Protein AF-Q00751-F1 (afdb_monomer)

InterPro domains:
  IPR000515 ABC transporter type 1, transmembrane domain MetI-like [PF00528] (92-271)
  IPR000515 ABC transporter type 1, transmembrane domain MetI-like [PS50928] (69-263)
  IPR000515 ABC transporter type 1, transmembrane domain MetI-like [cd06261] (69-240)
  IPR035906 MetI-like superfamily [G3DSA:1.10.3720.10] (1-265)
  IPR035906 MetI-like superfamily [SSF161098] (4-277)
  IPR050901 Binding-protein-dependent ABC transporter permease [PTHR32243] (2-277)

Nearest PDB structures (foldseek):
  7cad-assembly1_B  TM=8.114E-01  e=9.132E-09  Mycolicibacterium smegmatis MC2 155
  8hpr-assembly1_B  TM=7.744E-01  e=2.456E-07  Mycolicibacterium smegmatis MC2 155
  7cad-assembly1_A  TM=7.413E-01  e=7.581E-07  Mycolicibacterium smegmatis MC2 155
  8ja7-assembly1_A  TM=7.654E-01  e=3.357E-06  Mycobacterium tuberculosis H37Rv
  8hpl-assembly1_A  TM=7.306E-01  e=7.206E-05  Mycolicibacterium smegmatis MC2 155

Organism: Streptococcus mutans serotype c (strain ATCC 700610 / UA159) (NCBI:txid210007)

Solvent-accessible surface area (backbone atoms only — not comparable to full-atom values): 14727 Å² total; per-residue (Å²): 132,57,73,68,55,57,55,54,50,51,55,50,52,52,50,52,50,52,53,51,52,60,65,44,47,64,53,51,36,38,56,33,28,20,23,23,57,40,71,50,38,75,76,40,52,84,48,80,47,79,70,73,45,62,60,25,49,54,48,39,54,74,73,40,49,66,57,22,45,48,40,28,48,53,51,23,53,54,25,45,51,51,35,66,62,49,41,56,55,51,17,51,58,33,50,76,36,28,89,82,34,67,68,39,38,51,52,49,52,61,44,42,52,50,66,77,55,61,64,78,83,48,47,63,63,50,44,53,50,30,51,74,71,72,31,49,35,74,68,34,51,35,52,48,50,36,60,69,42,41,20,58,52,30,51,52,43,24,50,45,44,66,75,73,50,69,68,66,59,60,51,51,35,46,74,72,66,46,50,74,67,54,41,40,65,72,48,50,53,68,68,39,49,56,57,50,48,51,52,48,51,56,48,37,53,45,56,52,67,47,38,67,65,49,52,67,38,24,61,92,41,74,93,61,24,30,41,52,40,42,52,53,50,52,48,60,72,39,74,84,49,52,13,37,42,29,31,50,49,49,56,52,54,53,49,55,49,52,53,44,67,71,44,49,71,55,57,54,56,46,54,59,69,65,72,78,115

Foldseek 3Di:
DDPVVVVVVVVVVVVVVVVVVVVCQVVQLLVQLLQAFLVCCVVPSRDHHVVGHCVLVVVLVVVPLVLQQVLLVVLLVLLLVLLLVPQLVLLVVLLVCVVPDVVSVVVLVVQLVLVVDPCVVCLVVLLVVCVVVVNLASVVSSVVLSSSLRNVLSVLSSVCCNPPPDCVLVVVCVVVVHDPVRSCPPPVSVSCQLSSLVSSLVSSVCSSQDQRSCCSRVVVPPSNHHLNVCLVVVCVVPPSGVNSSSNSVVVSVVVVVVVCVVSVVSNVVSVVVVPPD

Mean predicted aligned error: 6.09 Å

Sequence (277 aa):
MKKEEKINYFWKYVLLTVGGILILIPLMVTVFSSFKKTKDIMNHFFAFPNPITLDNYKRLLADGVGGYFWNSTVITVLSVLVVMLFIPAAAYSIARNMSRRKAFNIMYSLLILGIFVPFQVIMIPITVMMSKLGLANMWGLIILYLTYAIPQTLFLYVGYIKLSVPDSLDEAAEIDGADKLTTYRKIIFPMLKPMHATTLIINALWFWNDFMLPLLILNKDSSMWTLPLFQYNYSGQYFNDYGPSFASYIVGIITITIVYLIFQKHIIAGMSNGAVK

pLDDT: mean 91.75, std 11.1, range [35.25, 98.75]

Radius of gyration: 23.82 Å; Cα contacts (8 Å, |Δi|>4): 249; chains: 1; bounding box: 66×59×56 Å

Struct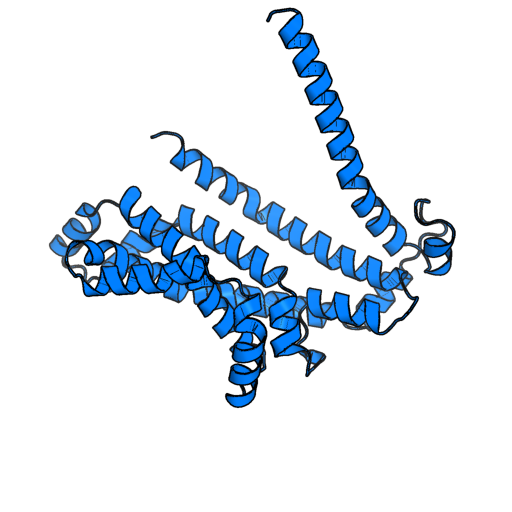ure (mmCIF, N/CA/C/O backbone):
data_AF-Q00751-F1
#
_entry.id   AF-Q00751-F1
#
loop_
_atom_site.group_PDB
_atom_site.id
_atom_site.type_symbol
_atom_site.label_atom_id
_atom_site.label_alt_id
_atom_site.label_comp_id
_atom_site.label_asym_id
_atom_site.label_entity_id
_atom_site.label_seq_id
_atom_site.pdbx_PDB_ins_code
_atom_site.Cartn_x
_atom_site.Cartn_y
_atom_site.Cartn_z
_atom_site.occupancy
_atom_site.B_iso_or_equiv
_atom_site.auth_seq_id
_atom_site.auth_comp_id
_atom_site.auth_asym_id
_atom_site.auth_atom_id
_atom_site.pdbx_PDB_model_num
ATOM 1 N N . MET A 1 1 ? 5.279 34.098 30.536 1.00 60.09 1 MET A N 1
ATOM 2 C CA . MET A 1 1 ? 6.339 33.177 30.072 1.00 60.09 1 MET A CA 1
ATOM 3 C C . MET A 1 1 ? 7.674 33.640 30.632 1.00 60.09 1 MET A C 1
ATOM 5 O O . MET A 1 1 ? 8.044 34.789 30.396 1.00 60.09 1 MET A O 1
ATOM 9 N N . LYS A 1 2 ? 8.353 32.797 31.417 1.00 72.25 2 LYS A N 1
ATOM 10 C CA . LYS A 1 2 ? 9.664 33.099 32.019 1.00 72.25 2 LYS A CA 1
ATOM 11 C C . LYS A 1 2 ? 10.726 33.238 30.914 1.00 72.25 2 LYS A C 1
ATOM 13 O O . LYS A 1 2 ? 10.608 32.624 29.856 1.00 72.25 2 LYS A O 1
ATOM 18 N N . LYS A 1 3 ? 11.764 34.058 31.126 1.00 72.94 3 LYS A N 1
ATOM 19 C CA . LYS A 1 3 ? 12.841 34.311 30.138 1.00 72.94 3 LYS A CA 1
ATOM 20 C C . LYS A 1 3 ? 13.506 33.012 29.649 1.00 72.94 3 LYS A C 1
ATOM 22 O O . LYS A 1 3 ? 13.786 32.883 28.461 1.00 72.94 3 LYS A O 1
ATOM 27 N N . GLU A 1 4 ? 13.664 32.041 30.546 1.00 71.88 4 GLU A N 1
ATOM 28 C CA . GLU A 1 4 ? 14.166 30.690 30.252 1.00 71.88 4 GLU A CA 1
ATOM 29 C C . GLU A 1 4 ? 13.266 29.925 29.268 1.00 71.88 4 GLU A C 1
ATOM 31 O O . GLU A 1 4 ? 13.763 29.280 28.348 1.00 71.88 4 GLU A O 1
ATOM 36 N N . GLU A 1 5 ? 11.938 30.065 29.374 1.00 76.00 5 GLU A N 1
ATOM 37 C CA . GLU A 1 5 ? 10.996 29.433 28.441 1.00 76.00 5 GLU A CA 1
ATOM 38 C C . GLU A 1 5 ? 11.172 29.994 27.023 1.00 76.00 5 GLU A C 1
ATOM 40 O O . GLU A 1 5 ? 11.226 29.223 26.068 1.00 76.00 5 GLU A O 1
ATOM 45 N N . LYS A 1 6 ? 11.339 31.319 26.867 1.00 76.19 6 LYS A N 1
ATOM 46 C CA . LYS A 1 6 ? 11.562 31.951 25.549 1.00 76.19 6 LYS A CA 1
ATOM 47 C C . LYS A 1 6 ? 12.845 31.458 24.869 1.00 76.19 6 LYS A C 1
ATOM 49 O O . LYS A 1 6 ? 12.812 31.178 23.672 1.00 76.19 6 LYS A O 1
ATOM 54 N N . ILE A 1 7 ? 13.946 31.328 25.616 1.00 81.31 7 ILE A N 1
ATOM 55 C CA . ILE A 1 7 ? 15.229 30.824 25.090 1.00 81.31 7 ILE A CA 1
ATOM 56 C C . ILE A 1 7 ? 15.088 29.362 24.643 1.00 81.31 7 ILE A C 1
ATOM 58 O O . ILE A 1 7 ? 15.546 29.002 23.559 1.00 81.31 7 ILE A O 1
ATOM 62 N N . ASN A 1 8 ? 14.380 28.539 25.422 1.00 85.69 8 ASN A N 1
ATOM 63 C CA . ASN A 1 8 ? 14.130 27.141 25.070 1.00 85.69 8 ASN A CA 1
ATOM 64 C C . ASN A 1 8 ? 13.279 26.998 23.799 1.00 85.69 8 ASN A C 1
ATOM 66 O O . ASN A 1 8 ? 13.558 26.130 22.974 1.00 85.69 8 ASN A O 1
ATOM 70 N N . TYR A 1 9 ? 12.262 27.845 23.603 1.00 89.12 9 TYR A N 1
ATOM 71 C CA . TYR A 1 9 ? 11.481 27.834 22.361 1.00 89.12 9 TYR A CA 1
ATOM 72 C C . TYR A 1 9 ? 12.301 28.285 21.150 1.00 89.12 9 TYR A C 1
ATOM 74 O O . TYR A 1 9 ? 12.187 27.664 20.097 1.00 89.12 9 TYR A O 1
ATOM 82 N N . PHE A 1 10 ? 13.157 29.303 21.290 1.00 92.38 10 PHE A N 1
ATOM 83 C CA . PHE A 1 10 ? 14.025 29.756 20.198 1.00 92.38 10 PHE A CA 1
ATOM 84 C C . PHE A 1 10 ? 14.904 28.617 19.661 1.00 92.38 10 PHE A C 1
ATOM 86 O O . PHE A 1 10 ? 14.857 28.319 18.468 1.00 92.38 10 PHE A O 1
ATOM 93 N N . TRP A 1 11 ? 15.627 27.913 20.539 1.00 92.69 11 TRP A N 1
ATOM 94 C CA . TRP A 1 11 ? 16.472 26.786 20.128 1.00 92.69 11 TRP A CA 1
ATOM 95 C C . TRP A 1 11 ? 15.673 25.619 19.538 1.00 92.69 11 TRP A C 1
ATOM 97 O O . TRP A 1 11 ? 16.125 25.007 18.571 1.00 9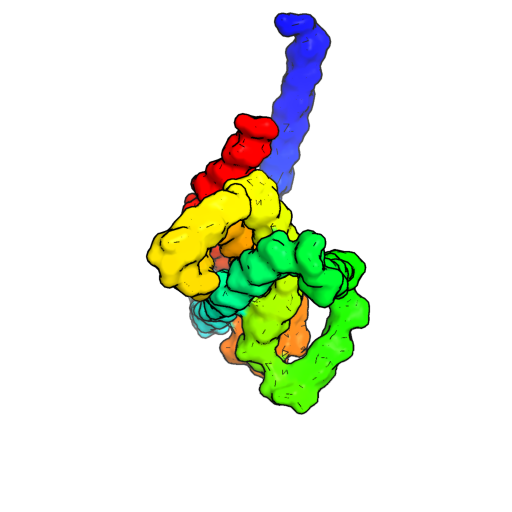2.69 11 TRP A O 1
ATOM 107 N N . LYS A 1 12 ? 14.462 25.346 20.049 1.00 92.88 12 LYS A N 1
ATOM 108 C CA . LYS A 1 12 ? 13.548 24.358 19.448 1.00 92.88 12 LYS A CA 1
ATOM 109 C C . LYS A 1 12 ? 13.165 24.735 18.015 1.00 92.88 12 LYS A C 1
ATOM 111 O O . LYS A 1 12 ? 13.232 23.880 17.139 1.00 92.88 12 LYS A O 1
ATOM 116 N N . TYR A 1 13 ? 12.803 25.993 17.754 1.00 93.75 13 TYR A N 1
ATOM 117 C CA . TYR A 1 13 ? 12.456 26.443 16.401 1.00 93.75 13 TYR A CA 1
ATOM 118 C C . TYR A 1 13 ? 13.652 26.417 15.449 1.00 93.75 13 TYR A C 1
ATOM 120 O O . TYR A 1 13 ? 13.496 26.003 14.301 1.00 93.75 13 TYR A O 1
ATOM 128 N N . VAL A 1 14 ? 14.845 26.797 15.920 1.00 95.38 14 VAL A N 1
ATOM 129 C CA . VAL A 1 14 ? 16.083 26.684 15.132 1.00 95.38 14 VAL A CA 1
ATOM 130 C C . VAL A 1 14 ? 16.341 25.223 14.759 1.00 95.38 14 VAL A C 1
ATOM 132 O O . VAL A 1 14 ? 16.519 24.925 13.581 1.00 95.38 14 VAL A O 1
ATOM 135 N N . LEU A 1 15 ? 16.277 24.302 15.727 1.00 95.25 15 LEU A N 1
ATOM 136 C CA . LEU A 1 15 ? 16.480 22.871 15.487 1.00 95.25 15 LEU A CA 1
ATOM 137 C C . LEU A 1 15 ? 15.448 22.295 14.503 1.00 95.25 15 LEU A C 1
ATOM 139 O O . LEU A 1 15 ? 15.826 21.582 13.577 1.00 95.25 15 LEU A O 1
ATOM 143 N N . LEU A 1 16 ? 14.162 22.630 14.668 1.00 95.00 16 LEU A N 1
ATOM 144 C CA . LEU A 1 16 ? 13.090 22.196 13.764 1.00 95.00 16 LEU A CA 1
ATOM 145 C C . LEU A 1 16 ? 13.276 22.745 12.344 1.00 95.00 16 LEU A C 1
ATOM 147 O O . LEU A 1 16 ? 13.076 22.014 11.378 1.00 95.00 16 LEU A O 1
ATOM 151 N N . THR A 1 17 ? 13.692 24.007 12.209 1.00 95.25 17 THR A N 1
ATOM 152 C CA . THR A 1 17 ? 13.928 24.641 10.902 1.00 95.25 17 THR A CA 1
ATOM 153 C C . THR A 1 17 ? 15.124 24.007 10.196 1.00 95.25 17 THR A C 1
ATOM 155 O O . THR A 1 17 ? 15.019 23.631 9.031 1.00 95.25 17 THR A O 1
ATOM 158 N N . VAL A 1 18 ? 16.245 23.827 10.904 1.00 95.69 18 VAL A N 1
ATOM 159 C CA . VAL A 1 18 ? 17.444 23.168 10.362 1.00 95.69 18 VAL A CA 1
ATOM 160 C C . VAL A 1 18 ? 17.136 21.721 9.981 1.00 95.69 18 VAL A C 1
ATOM 162 O O . VAL A 1 18 ? 17.451 21.309 8.868 1.00 95.69 18 VAL A O 1
ATOM 165 N N . GLY A 1 19 ? 16.463 20.965 10.855 1.00 94.81 19 GLY A N 1
ATOM 166 C CA . GLY A 1 19 ? 16.036 19.595 10.567 1.00 94.81 19 GLY A CA 1
ATOM 167 C C . GLY A 1 19 ? 15.120 19.511 9.344 1.00 94.81 19 GLY A C 1
ATOM 168 O O . GLY A 1 19 ? 15.324 18.657 8.483 1.00 94.81 19 GLY A O 1
ATOM 169 N N . GLY A 1 20 ? 14.169 20.442 9.216 1.00 93.81 20 GLY A N 1
ATOM 170 C CA . GLY A 1 20 ? 13.304 20.556 8.042 1.00 93.81 20 GLY A CA 1
ATOM 171 C C . GLY A 1 20 ? 14.088 20.804 6.751 1.00 93.81 20 GLY A C 1
ATOM 172 O O . GLY A 1 20 ? 13.872 20.104 5.766 1.00 93.81 20 GLY A O 1
ATOM 173 N N . ILE A 1 21 ? 15.046 21.737 6.762 1.00 93.75 21 ILE A N 1
ATOM 174 C CA . ILE A 1 21 ? 15.912 22.013 5.604 1.00 93.75 21 ILE A CA 1
ATOM 175 C C . ILE A 1 21 ? 16.738 20.775 5.233 1.00 93.75 21 ILE A C 1
ATOM 177 O O . ILE A 1 21 ? 16.809 20.425 4.057 1.00 93.75 21 ILE A O 1
ATOM 181 N N . LEU A 1 22 ? 17.320 20.079 6.214 1.00 93.88 22 LEU A N 1
ATOM 182 C CA . LEU A 1 22 ? 18.133 18.883 5.970 1.00 93.88 22 LEU A CA 1
ATOM 183 C C . LEU A 1 22 ? 17.335 17.758 5.292 1.00 93.88 22 LEU A C 1
ATOM 185 O O . LEU A 1 22 ? 17.855 17.112 4.385 1.00 93.88 22 LEU A O 1
ATOM 189 N N . ILE A 1 23 ? 16.068 17.561 5.671 1.00 92.12 23 ILE A N 1
ATOM 190 C CA . ILE A 1 23 ? 15.174 16.571 5.041 1.00 92.12 23 ILE A CA 1
ATOM 191 C C . ILE A 1 23 ? 14.865 16.936 3.579 1.00 92.12 23 ILE A C 1
ATOM 193 O O . ILE A 1 23 ? 14.676 16.050 2.745 1.00 92.12 23 ILE A O 1
ATOM 197 N N . LEU A 1 24 ? 14.844 18.229 3.239 1.00 92.06 24 LEU A N 1
ATOM 198 C CA . LEU A 1 24 ? 14.571 18.695 1.877 1.00 92.06 24 LEU A CA 1
ATOM 199 C C . LEU A 1 24 ? 15.774 18.569 0.934 1.00 92.06 24 LEU A C 1
ATOM 201 O O . LEU A 1 24 ? 15.573 18.550 -0.279 1.00 92.06 24 LEU A O 1
ATOM 205 N N . ILE A 1 25 ? 17.007 18.450 1.441 1.00 93.25 25 ILE A N 1
ATOM 206 C CA . ILE A 1 25 ? 18.211 18.374 0.594 1.00 93.25 25 ILE A CA 1
ATOM 207 C C . ILE A 1 25 ? 18.187 17.146 -0.339 1.00 93.25 25 ILE A C 1
ATOM 209 O O . ILE A 1 25 ? 18.340 17.342 -1.547 1.00 93.25 25 ILE A O 1
ATOM 213 N N . PRO A 1 26 ? 17.957 15.899 0.127 1.00 92.88 26 PRO A N 1
ATOM 214 C CA . PRO A 1 26 ? 17.873 14.743 -0.769 1.00 92.88 26 PRO A CA 1
ATOM 215 C C . PRO A 1 26 ? 16.740 14.859 -1.791 1.00 92.88 26 PRO A C 1
ATOM 217 O O . PRO A 1 26 ? 16.907 14.459 -2.944 1.00 92.88 26 PRO A O 1
ATOM 220 N N . LEU A 1 27 ? 15.604 15.448 -1.399 1.00 92.44 27 LEU A N 1
ATOM 221 C CA . LEU A 1 27 ? 14.485 15.698 -2.307 1.00 92.44 27 LEU A CA 1
ATOM 222 C C . LEU A 1 27 ? 14.882 16.697 -3.399 1.00 92.44 27 LEU A C 1
ATOM 224 O O . LEU A 1 27 ? 14.682 16.424 -4.579 1.00 92.44 27 LEU A O 1
ATOM 228 N N . MET A 1 28 ? 15.503 17.814 -3.019 1.00 95.06 28 MET A N 1
ATOM 229 C CA . MET A 1 28 ? 16.021 18.819 -3.947 1.00 95.06 28 MET A CA 1
ATOM 230 C C . MET A 1 28 ? 17.013 18.200 -4.934 1.00 95.06 28 MET A C 1
ATOM 232 O O . MET A 1 28 ? 16.886 18.397 -6.139 1.00 95.06 28 MET A O 1
ATOM 236 N N . VAL A 1 29 ? 17.967 17.409 -4.443 1.00 94.69 29 VAL A N 1
ATOM 237 C CA . VAL A 1 29 ? 18.951 16.714 -5.282 1.00 94.69 29 VAL A CA 1
ATOM 238 C C . VAL A 1 29 ? 18.284 15.717 -6.224 1.00 94.69 29 VAL A C 1
ATOM 240 O O . VAL A 1 29 ? 18.664 15.651 -7.390 1.00 94.69 29 VAL A O 1
ATOM 243 N N . THR A 1 30 ? 17.283 14.970 -5.754 1.00 94.94 30 THR A N 1
ATOM 244 C CA . THR A 1 30 ? 16.518 14.022 -6.580 1.00 94.94 30 THR A CA 1
ATOM 245 C C . THR A 1 30 ? 15.801 14.758 -7.709 1.00 94.94 30 THR A C 1
ATOM 247 O O . THR A 1 30 ? 15.910 14.369 -8.872 1.00 94.94 30 THR A O 1
ATOM 250 N N . VAL A 1 31 ? 15.138 15.874 -7.384 1.00 96.38 31 VAL A N 1
ATOM 251 C CA . VAL A 1 31 ? 14.469 16.739 -8.363 1.00 96.38 31 VAL A CA 1
ATOM 252 C C . VAL A 1 31 ? 15.488 17.283 -9.358 1.00 96.38 31 VAL A C 1
ATOM 254 O O . VAL A 1 31 ? 15.343 17.045 -10.551 1.00 96.38 31 VAL A O 1
ATOM 257 N N . PHE A 1 32 ? 16.558 17.936 -8.909 1.00 97.19 32 PHE A N 1
ATOM 258 C CA . PHE A 1 32 ? 17.564 18.519 -9.802 1.00 97.19 32 PHE A CA 1
ATOM 259 C C . PHE A 1 32 ? 18.228 17.471 -10.692 1.00 97.19 32 PHE A C 1
ATOM 261 O O . PHE A 1 32 ? 18.368 17.692 -11.892 1.00 97.19 32 PHE A O 1
ATOM 268 N N . SER A 1 33 ? 18.594 16.321 -10.132 1.00 95.81 33 SER A N 1
ATOM 269 C CA . SER A 1 33 ? 19.248 15.237 -10.868 1.00 95.81 33 SER A CA 1
ATOM 270 C C . SER A 1 33 ? 18.329 14.613 -11.916 1.00 95.81 33 SER A C 1
ATOM 272 O O . SER A 1 33 ? 18.801 14.259 -12.992 1.00 95.81 33 SER A O 1
ATOM 274 N N . SER A 1 34 ? 17.012 14.572 -11.678 1.00 96.00 34 SER A N 1
ATOM 275 C CA . SER A 1 34 ? 16.047 14.106 -12.684 1.00 96.00 34 SER A CA 1
ATOM 276 C C . SER A 1 34 ? 16.022 14.964 -13.960 1.00 96.00 34 SER A C 1
ATOM 278 O O . SER A 1 34 ? 15.651 14.465 -15.020 1.00 96.00 34 SER A O 1
ATOM 280 N N . PHE A 1 35 ? 16.482 16.221 -13.888 1.00 97.50 35 PHE A N 1
ATOM 281 C CA . PHE A 1 35 ? 16.567 17.158 -15.017 1.00 97.50 35 PHE A CA 1
ATOM 282 C C . PHE A 1 35 ? 17.998 17.378 -15.538 1.00 97.50 35 PHE A C 1
ATOM 284 O O . PHE A 1 35 ? 18.226 18.294 -16.332 1.00 97.50 35 PHE A O 1
ATOM 291 N N . LYS A 1 36 ? 18.975 16.575 -15.098 1.00 95.88 36 LYS A N 1
ATOM 292 C CA . LYS A 1 36 ? 20.382 16.649 -15.528 1.00 95.88 36 LYS A CA 1
ATOM 293 C C . LYS A 1 36 ? 20.780 15.440 -16.356 1.00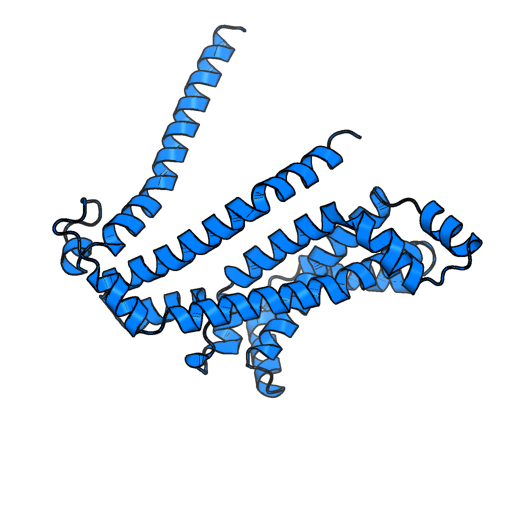 95.88 36 LYS A C 1
ATOM 295 O O . LYS A 1 36 ? 20.279 14.338 -16.146 1.00 95.88 36 LYS A O 1
ATOM 300 N N . LYS A 1 37 ? 21.776 15.607 -17.225 1.00 93.31 37 LYS A N 1
ATOM 301 C CA . LYS A 1 37 ? 22.477 14.454 -17.798 1.00 93.31 37 LYS A CA 1
ATOM 302 C C . LYS A 1 37 ? 23.326 13.790 -16.718 1.00 93.31 37 LYS A C 1
ATOM 304 O O . LYS A 1 37 ? 23.884 14.461 -15.853 1.00 93.31 37 LYS A O 1
ATOM 309 N N . THR A 1 38 ? 23.497 12.479 -16.818 1.00 91.31 38 THR A N 1
ATOM 310 C CA . THR A 1 38 ? 24.299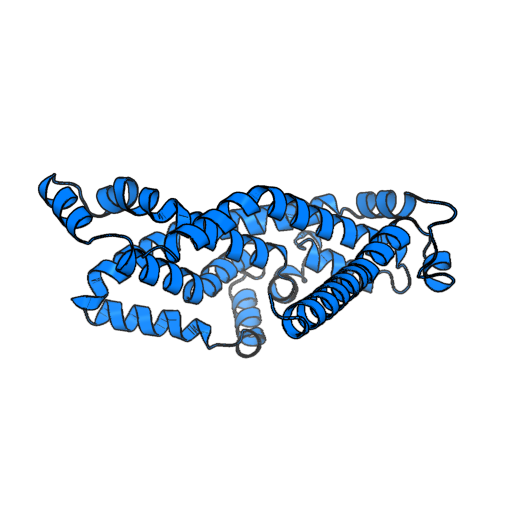 11.670 -15.888 1.00 91.31 38 THR A CA 1
ATOM 311 C C . THR A 1 38 ? 25.698 12.242 -15.627 1.00 91.31 38 THR A C 1
ATOM 313 O O . THR A 1 38 ? 26.125 12.320 -14.477 1.00 91.31 38 THR A O 1
ATOM 316 N N . LYS A 1 39 ? 26.381 12.751 -16.661 1.00 91.38 39 LYS A N 1
ATOM 317 C CA . LYS A 1 39 ? 27.687 13.416 -16.516 1.00 91.38 39 LYS A CA 1
ATOM 318 C C . LYS A 1 39 ? 27.639 14.628 -15.570 1.00 91.38 39 LYS A C 1
ATOM 320 O O . LYS A 1 39 ? 28.562 14.829 -14.785 1.00 91.38 39 LYS A O 1
ATOM 325 N N . ASP A 1 40 ? 26.573 15.421 -15.618 1.00 92.44 40 ASP A N 1
ATOM 326 C CA . ASP A 1 40 ? 26.422 16.617 -14.781 1.00 92.44 40 ASP A CA 1
ATOM 327 C C . ASP A 1 40 ? 26.040 16.259 -13.342 1.00 92.44 40 ASP A C 1
ATOM 329 O O . ASP A 1 40 ? 26.434 16.957 -12.411 1.00 92.44 40 ASP A O 1
ATOM 333 N N . ILE A 1 41 ? 25.327 15.145 -13.143 1.00 92.69 41 ILE A N 1
ATOM 334 C CA . ILE A 1 41 ? 25.049 14.584 -11.812 1.00 92.69 41 ILE A CA 1
ATOM 335 C C . ILE A 1 41 ? 26.361 14.167 -11.137 1.00 92.69 41 ILE A C 1
ATOM 337 O O . ILE A 1 41 ? 26.578 14.505 -9.977 1.00 92.69 41 ILE A O 1
ATOM 341 N N . MET A 1 42 ? 27.249 13.482 -11.867 1.00 90.88 42 MET A N 1
ATOM 342 C CA . MET A 1 42 ? 28.535 13.016 -11.332 1.00 90.88 42 MET A CA 1
ATOM 343 C C . MET A 1 42 ? 29.496 14.164 -11.004 1.00 90.88 42 MET A C 1
ATOM 345 O O . MET A 1 42 ? 30.173 14.118 -9.982 1.00 90.88 42 MET A O 1
ATOM 349 N N . ASN A 1 43 ? 29.550 15.196 -11.851 1.00 91.94 43 ASN A N 1
ATOM 350 C CA . ASN A 1 43 ? 30.478 16.316 -11.663 1.00 91.94 43 ASN A CA 1
ATOM 351 C C . ASN A 1 43 ? 29.943 17.383 -10.697 1.00 91.94 43 ASN A C 1
ATOM 353 O O . ASN A 1 43 ? 30.707 17.992 -9.956 1.00 91.94 43 ASN A O 1
ATOM 357 N N . HIS A 1 44 ? 28.631 17.627 -10.707 1.00 92.75 44 HIS A N 1
ATOM 358 C CA . HIS A 1 44 ? 27.996 18.726 -9.983 1.00 92.75 44 HIS A CA 1
ATOM 359 C C . HIS A 1 44 ? 26.675 18.274 -9.350 1.00 92.75 44 HIS A C 1
ATOM 361 O O . HIS A 1 44 ? 25.593 18.775 -9.677 1.00 92.75 44 HIS A O 1
ATOM 367 N N . PHE A 1 45 ? 26.762 17.329 -8.414 1.00 90.88 45 PHE A N 1
ATOM 368 C CA . PHE A 1 45 ? 25.608 16.663 -7.803 1.00 90.88 45 PHE A CA 1
ATOM 369 C C . PHE A 1 45 ? 24.558 17.641 -7.248 1.00 90.88 45 PHE A C 1
ATOM 371 O O . PHE A 1 45 ? 23.391 17.595 -7.642 1.00 90.88 45 PHE A O 1
ATOM 378 N N . PHE A 1 46 ? 24.988 18.612 -6.435 1.00 93.50 46 PHE A N 1
ATOM 379 C CA . PHE A 1 46 ? 24.108 19.600 -5.796 1.00 93.50 46 PHE A CA 1
ATOM 380 C C . PHE A 1 46 ? 23.751 20.811 -6.670 1.00 93.50 46 PHE A C 1
ATOM 382 O O . PHE A 1 46 ? 22.900 21.605 -6.277 1.00 93.50 46 PHE A O 1
ATOM 389 N N . ALA A 1 47 ? 24.386 20.988 -7.834 1.00 93.75 47 ALA A N 1
ATOM 390 C CA . ALA A 1 47 ? 24.156 22.175 -8.657 1.00 93.75 47 ALA A CA 1
ATOM 391 C C . ALA A 1 47 ? 22.727 22.221 -9.216 1.00 93.75 47 ALA A C 1
ATOM 393 O O . ALA A 1 47 ? 22.046 21.202 -9.323 1.00 93.75 47 ALA A O 1
ATOM 394 N N . PHE A 1 48 ? 22.272 23.393 -9.632 1.00 94.62 48 PHE A N 1
ATOM 395 C CA . PHE A 1 48 ? 21.050 23.488 -10.423 1.00 94.62 48 PHE A CA 1
ATOM 396 C C . PHE A 1 48 ? 21.257 22.830 -11.811 1.00 94.62 48 PHE A C 1
ATOM 398 O O . PHE A 1 48 ? 22.372 22.887 -12.337 1.00 94.62 48 PHE A O 1
ATOM 405 N N . PRO A 1 49 ? 20.244 22.176 -12.414 1.00 93.12 49 PRO A N 1
ATOM 406 C CA . PRO A 1 49 ? 20.340 21.640 -13.774 1.00 93.12 49 PRO A CA 1
ATOM 407 C C . PRO A 1 49 ? 20.661 22.729 -14.809 1.00 93.12 49 PRO A C 1
ATOM 409 O O . PRO A 1 49 ? 19.861 23.633 -15.041 1.00 93.12 49 PRO A O 1
ATOM 412 N N . ASN A 1 50 ? 21.823 22.629 -15.460 1.00 92.12 50 ASN A N 1
ATOM 413 C CA . ASN A 1 50 ? 22.228 23.530 -16.536 1.00 92.12 50 ASN A CA 1
ATOM 414 C C . ASN A 1 50 ? 23.036 22.774 -17.616 1.00 92.12 50 ASN A C 1
ATOM 416 O O . ASN A 1 50 ? 24.193 22.441 -17.359 1.00 92.12 50 ASN A O 1
ATOM 420 N N . PRO A 1 51 ? 22.467 22.510 -18.809 1.00 92.38 51 PRO A N 1
ATOM 421 C CA . PRO A 1 51 ? 21.094 22.822 -19.212 1.00 92.38 51 PRO A CA 1
ATOM 422 C C . PRO A 1 51 ? 20.062 21.902 -18.537 1.00 92.38 51 PRO A C 1
ATOM 424 O O . PRO A 1 51 ? 20.361 20.762 -18.183 1.00 92.38 51 PRO A O 1
ATOM 427 N N . ILE A 1 52 ? 18.824 22.385 -18.402 1.00 96.31 52 ILE A N 1
ATOM 428 C CA . ILE A 1 52 ? 17.675 21.555 -18.008 1.00 96.31 52 ILE A CA 1
ATOM 429 C C . ILE A 1 52 ? 17.339 20.608 -19.164 1.00 96.31 52 ILE A C 1
ATOM 431 O O . ILE A 1 52 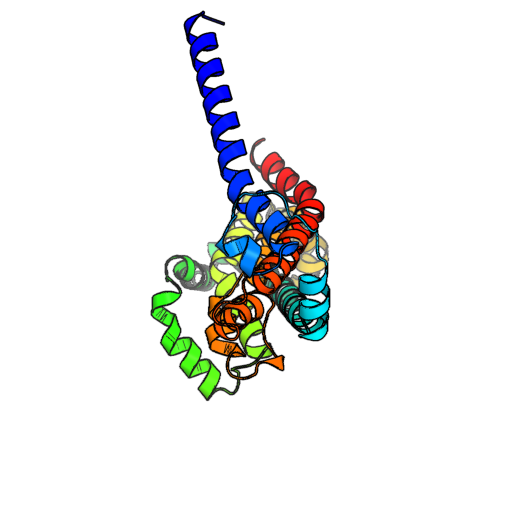? 17.147 21.058 -20.294 1.00 96.31 52 ILE A O 1
ATOM 435 N N . THR A 1 53 ? 17.229 19.307 -18.890 1.00 95.62 53 THR A N 1
ATOM 436 C CA . THR A 1 53 ? 16.781 18.306 -19.868 1.00 95.62 53 THR A CA 1
ATOM 437 C C . THR A 1 53 ? 15.546 17.539 -19.388 1.00 95.62 53 THR A C 1
ATOM 439 O O . THR A 1 53 ? 15.392 17.248 -18.205 1.00 95.62 53 THR A O 1
ATOM 442 N N . LEU A 1 54 ? 14.668 17.185 -20.332 1.00 96.38 54 LEU A N 1
ATOM 443 C CA . LEU A 1 54 ? 13.547 16.257 -20.135 1.00 96.38 54 LEU A CA 1
ATOM 444 C C . LEU A 1 54 ? 13.839 14.861 -20.712 1.00 96.38 54 LEU A C 1
ATOM 446 O O . LEU A 1 54 ? 12.961 13.999 -20.709 1.00 96.38 54 LEU A O 1
ATOM 450 N N . ASP A 1 55 ? 15.053 14.626 -21.214 1.00 95.62 55 ASP A N 1
ATOM 451 C CA . ASP A 1 55 ? 15.421 13.378 -21.892 1.00 95.62 55 ASP A CA 1
ATOM 452 C C . ASP A 1 55 ? 15.329 12.173 -20.952 1.00 95.62 55 ASP A C 1
ATOM 454 O O . ASP A 1 55 ? 14.880 11.109 -21.370 1.00 95.62 55 ASP A O 1
ATOM 458 N N . ASN A 1 56 ? 15.647 12.360 -19.667 1.00 95.38 56 ASN A N 1
ATOM 459 C CA . ASN A 1 56 ? 15.493 11.326 -18.643 1.00 95.38 56 ASN A CA 1
ATOM 460 C C . ASN A 1 56 ? 14.039 10.853 -18.523 1.00 95.38 56 ASN A C 1
ATOM 462 O O . ASN A 1 56 ? 13.788 9.655 -18.463 1.00 95.38 56 ASN A O 1
ATOM 466 N N . TYR A 1 57 ? 13.077 11.781 -18.539 1.00 96.31 57 TYR A N 1
ATOM 467 C CA . TYR A 1 57 ? 11.650 11.458 -18.474 1.00 96.31 57 TYR A CA 1
ATOM 468 C C . TYR A 1 57 ? 11.144 10.833 -19.773 1.00 96.31 57 TYR A C 1
ATOM 470 O O . TYR A 1 57 ? 10.385 9.870 -19.729 1.00 96.31 57 TYR A O 1
ATOM 478 N N . LYS A 1 58 ? 11.580 11.338 -20.935 1.00 96.50 58 LYS A N 1
ATOM 479 C CA . LYS A 1 58 ? 11.231 10.744 -22.238 1.00 96.50 58 LYS A CA 1
ATOM 480 C C . LYS A 1 58 ? 11.709 9.299 -22.330 1.00 96.50 58 LYS A C 1
ATOM 482 O O . LYS A 1 58 ? 10.944 8.433 -22.741 1.00 96.50 58 LYS A O 1
ATOM 487 N N . ARG A 1 59 ? 12.951 9.043 -21.914 1.00 94.25 59 ARG A N 1
ATOM 488 C CA . ARG A 1 59 ? 13.515 7.697 -21.861 1.00 94.25 59 ARG A CA 1
ATOM 489 C C . ARG A 1 59 ? 12.778 6.816 -20.863 1.00 94.25 59 ARG A C 1
ATOM 491 O O . ARG A 1 59 ? 12.358 5.736 -21.234 1.00 94.25 59 ARG A O 1
ATOM 498 N N . LEU A 1 60 ? 12.532 7.301 -19.649 1.00 95.31 60 LEU A N 1
ATOM 499 C CA . LEU A 1 60 ? 11.769 6.569 -18.638 1.00 95.31 60 LEU A CA 1
ATOM 500 C C . LEU A 1 60 ? 10.370 6.153 -19.140 1.00 95.31 60 LEU A C 1
ATOM 502 O O . LEU A 1 60 ? 9.912 5.043 -18.870 1.00 95.31 60 LEU A O 1
ATOM 506 N N . LEU A 1 61 ? 9.689 7.040 -19.874 1.00 96.31 61 LEU A N 1
ATOM 507 C CA . LEU A 1 61 ? 8.406 6.739 -20.511 1.00 96.31 61 LEU A CA 1
ATOM 508 C C . LEU A 1 61 ? 8.551 5.685 -21.616 1.00 96.31 61 LEU A C 1
ATOM 510 O O . LEU A 1 61 ? 7.734 4.769 -21.674 1.00 96.31 61 LEU A O 1
ATOM 514 N N . ALA A 1 62 ? 9.588 5.790 -22.452 1.00 95.75 62 ALA A N 1
ATOM 515 C CA . ALA A 1 62 ? 9.894 4.802 -23.488 1.00 95.75 62 ALA A CA 1
ATOM 516 C C . ALA A 1 62 ? 10.260 3.424 -22.903 1.00 95.75 62 ALA A C 1
ATOM 518 O O . ALA A 1 62 ? 9.877 2.404 -23.468 1.00 95.75 62 ALA A O 1
ATOM 519 N N . ASP A 1 63 ? 10.908 3.397 -21.736 1.00 93.31 63 ASP A N 1
ATOM 520 C CA . ASP A 1 63 ? 11.282 2.183 -20.999 1.00 93.31 63 ASP A CA 1
ATOM 521 C C . ASP A 1 63 ? 10.091 1.556 -20.238 1.00 93.31 63 ASP A C 1
ATOM 523 O O . ASP A 1 63 ? 10.240 0.557 -19.533 1.00 93.31 63 ASP A O 1
ATOM 527 N N . GLY A 1 64 ? 8.886 2.122 -20.382 1.00 94.12 64 GLY A N 1
ATOM 528 C CA . GLY A 1 64 ? 7.645 1.484 -19.953 1.00 94.12 64 GLY A CA 1
ATOM 529 C C . GLY A 1 64 ? 7.235 1.744 -18.504 1.00 94.12 64 GLY A C 1
ATOM 530 O O . GLY A 1 64 ? 6.406 0.997 -17.984 1.00 94.12 64 GLY A O 1
ATOM 531 N N . VAL A 1 65 ? 7.727 2.813 -17.853 1.00 95.25 65 VAL A N 1
ATOM 532 C CA . VAL A 1 65 ? 7.364 3.151 -16.454 1.00 95.25 65 VAL A CA 1
ATOM 533 C C . VAL A 1 65 ? 5.854 3.144 -16.188 1.00 95.25 65 VAL A C 1
ATOM 535 O O . VAL A 1 65 ? 5.419 2.780 -15.096 1.00 95.25 65 VAL A O 1
ATOM 538 N N . GLY A 1 66 ? 5.045 3.502 -17.192 1.00 95.94 66 GLY A N 1
ATOM 539 C CA . GLY A 1 66 ? 3.586 3.490 -17.096 1.00 95.94 66 GLY A CA 1
ATOM 540 C C . GLY A 1 66 ? 3.012 2.102 -16.793 1.00 95.94 66 GLY A C 1
ATOM 541 O O . GLY A 1 66 ? 2.087 1.993 -15.992 1.00 95.94 66 GLY A O 1
ATOM 542 N N . GLY A 1 67 ? 3.594 1.041 -17.362 1.00 97.00 67 GLY A N 1
ATOM 543 C CA . GLY A 1 67 ? 3.196 -0.342 -17.086 1.00 97.00 67 GLY A CA 1
ATOM 544 C C . GLY A 1 67 ? 3.496 -0.749 -15.644 1.00 97.00 67 GLY A C 1
ATOM 545 O O . GLY A 1 67 ? 2.622 -1.258 -14.949 1.00 97.00 67 GLY A O 1
ATOM 546 N N . TYR A 1 68 ? 4.691 -0.434 -15.139 1.00 96.62 68 TYR A N 1
ATOM 547 C CA . TYR A 1 68 ? 5.078 -0.760 -13.759 1.00 96.62 68 TYR A CA 1
ATOM 548 C C . TYR A 1 68 ? 4.296 0.054 -12.719 1.00 96.62 68 TYR A C 1
ATOM 550 O O . TYR A 1 68 ? 3.925 -0.461 -11.661 1.00 96.62 68 TYR A O 1
ATOM 558 N N . PHE A 1 69 ? 3.980 1.314 -13.035 1.00 96.81 69 PHE A N 1
ATOM 559 C CA . PHE A 1 69 ? 3.055 2.130 -12.248 1.00 96.81 69 PHE A CA 1
ATOM 560 C C . PHE A 1 69 ? 1.658 1.495 -12.192 1.00 96.81 69 PHE A C 1
ATOM 562 O O . PHE A 1 69 ? 1.045 1.424 -11.121 1.00 96.81 69 PHE A O 1
ATOM 569 N N . TRP A 1 70 ? 1.159 0.999 -13.328 1.00 97.31 70 TRP A N 1
ATOM 570 C CA . TRP A 1 70 ? -0.129 0.315 -13.399 1.00 97.31 70 TRP A CA 1
ATOM 571 C C . TRP A 1 70 ? -0.131 -0.985 -12.588 1.00 97.31 70 TRP A C 1
ATOM 573 O O . TRP A 1 70 ? -1.040 -1.188 -11.785 1.00 97.31 70 TRP A O 1
ATOM 583 N N . ASN A 1 71 ? 0.918 -1.805 -12.697 1.00 98.00 71 ASN A N 1
ATOM 584 C CA . ASN A 1 71 ? 1.085 -3.016 -11.890 1.00 98.00 71 ASN A CA 1
ATOM 585 C C . ASN A 1 71 ? 1.032 -2.702 -10.389 1.00 98.00 71 ASN A C 1
ATOM 587 O O . ASN A 1 71 ? 0.234 -3.298 -9.665 1.00 98.00 71 ASN A O 1
ATOM 591 N N . SER A 1 72 ? 1.812 -1.716 -9.926 1.00 97.44 72 SER A N 1
ATOM 592 C CA . SER A 1 72 ? 1.769 -1.235 -8.535 1.00 97.44 72 SER A CA 1
ATOM 593 C C . SER A 1 72 ? 0.373 -0.799 -8.108 1.00 97.44 72 SER A C 1
ATOM 595 O O . SER A 1 72 ? -0.081 -1.157 -7.020 1.00 97.44 72 SER A O 1
ATOM 597 N N . THR A 1 73 ? -0.320 -0.046 -8.963 1.00 96.50 73 THR A N 1
ATOM 598 C CA . THR A 1 73 ? -1.668 0.457 -8.681 1.00 96.50 73 THR A CA 1
ATOM 599 C C . THR A 1 73 ? -2.657 -0.689 -8.521 1.00 96.50 73 THR A C 1
ATOM 601 O O . THR A 1 73 ? -3.348 -0.765 -7.506 1.00 96.50 73 THR A O 1
ATOM 604 N N . VAL A 1 74 ? -2.702 -1.613 -9.482 1.00 98.12 74 VAL A N 1
ATOM 605 C CA . VAL A 1 74 ? -3.647 -2.735 -9.467 1.00 98.12 74 VAL A CA 1
ATOM 606 C C . VAL A 1 74 ? -3.351 -3.671 -8.296 1.00 98.12 74 VAL A C 1
ATOM 608 O O . VAL A 1 74 ? -4.276 -4.029 -7.570 1.00 98.12 74 VAL A O 1
ATOM 611 N N . ILE A 1 75 ? -2.080 -4.014 -8.048 1.00 98.44 75 ILE A N 1
ATOM 612 C CA . ILE A 1 75 ? -1.676 -4.839 -6.895 1.00 98.44 75 ILE A CA 1
ATOM 613 C C . ILE A 1 75 ? -2.129 -4.190 -5.587 1.00 98.44 75 ILE A C 1
ATOM 615 O O . ILE A 1 75 ? -2.763 -4.852 -4.764 1.00 98.44 75 ILE A O 1
ATOM 619 N N . THR A 1 76 ? -1.851 -2.897 -5.405 1.00 97.31 76 THR A N 1
ATOM 620 C CA . THR A 1 76 ? -2.202 -2.167 -4.179 1.00 97.31 76 THR A CA 1
ATOM 621 C C . THR A 1 76 ? -3.715 -2.122 -3.981 1.00 97.31 76 THR A C 1
ATOM 623 O O . THR A 1 76 ? -4.207 -2.491 -2.915 1.00 97.31 76 THR A O 1
ATOM 626 N N . VAL A 1 77 ? -4.468 -1.715 -5.009 1.00 96.94 77 VAL A N 1
ATOM 627 C CA . VAL A 1 77 ? -5.930 -1.579 -4.933 1.00 96.94 77 VAL A CA 1
ATOM 628 C C . VAL A 1 77 ? -6.590 -2.928 -4.663 1.00 96.94 77 VAL A C 1
ATOM 630 O O . VAL A 1 77 ? -7.389 -3.029 -3.734 1.00 96.94 77 VAL A O 1
ATOM 633 N N . LEU A 1 78 ? -6.240 -3.980 -5.412 1.00 98.50 78 LEU A N 1
ATOM 634 C CA . LEU A 1 78 ? -6.826 -5.307 -5.205 1.00 98.50 78 LEU A CA 1
ATOM 635 C C . LEU A 1 78 ? -6.488 -5.870 -3.821 1.00 98.50 78 LEU A C 1
ATOM 637 O O . LEU A 1 78 ? -7.371 -6.407 -3.153 1.00 98.50 78 LEU A O 1
ATOM 641 N N . SER A 1 79 ? -5.252 -5.694 -3.350 1.00 98.75 79 SER A N 1
ATOM 642 C CA . SER A 1 79 ? -4.839 -6.165 -2.020 1.00 98.75 79 SER A CA 1
ATOM 643 C C . SER A 1 79 ? -5.590 -5.452 -0.900 1.00 98.75 79 SER A C 1
ATOM 645 O O . SER A 1 79 ? -6.076 -6.099 0.027 1.00 98.75 79 SER A O 1
ATOM 647 N N . VAL A 1 80 ? -5.764 -4.130 -1.003 1.00 97.75 80 VAL A N 1
ATOM 648 C CA . VAL A 1 80 ? -6.568 -3.357 -0.045 1.00 97.75 80 VAL A CA 1
ATOM 649 C C . VAL A 1 80 ? -8.029 -3.796 -0.078 1.00 97.75 80 VAL A C 1
ATOM 651 O O . VAL A 1 80 ? -8.620 -3.983 0.982 1.00 97.75 80 VAL A O 1
ATOM 654 N N . LEU A 1 81 ? -8.623 -4.006 -1.257 1.00 98.25 81 LEU A N 1
ATOM 655 C CA . LEU A 1 81 ? -10.010 -4.470 -1.366 1.00 98.25 81 LEU A CA 1
ATOM 656 C C . LEU A 1 81 ? -10.208 -5.834 -0.697 1.00 98.25 81 LEU A C 1
ATOM 658 O O . LEU A 1 81 ? -11.166 -6.016 0.051 1.00 98.25 81 LEU A O 1
ATOM 662 N N . VAL A 1 82 ? -9.281 -6.768 -0.912 1.00 98.56 82 VAL A N 1
ATOM 663 C CA . VAL A 1 82 ? -9.303 -8.094 -0.283 1.00 98.56 82 VAL A CA 1
ATOM 664 C C . VAL A 1 82 ? -9.141 -7.979 1.241 1.00 98.56 82 VAL A C 1
ATOM 666 O O . VAL A 1 82 ? -9.904 -8.593 1.988 1.00 98.56 82 VAL A O 1
ATOM 669 N N . VAL A 1 83 ? -8.230 -7.131 1.726 1.00 98.62 83 VAL A N 1
ATOM 670 C CA . VAL A 1 83 ? -8.092 -6.821 3.161 1.00 98.62 83 VAL A CA 1
ATOM 671 C C . VAL A 1 83 ? -9.397 -6.276 3.748 1.00 98.62 83 VAL A C 1
ATOM 673 O O . VAL A 1 83 ? -9.864 -6.774 4.773 1.00 98.62 83 VAL A O 1
ATOM 676 N N . MET A 1 84 ? -10.008 -5.294 3.085 1.00 97.69 84 MET A N 1
ATOM 677 C CA . MET A 1 84 ? -11.247 -4.644 3.523 1.00 97.69 84 MET A CA 1
ATOM 678 C C . MET A 1 84 ? -12.462 -5.572 3.469 1.00 97.69 84 MET A C 1
ATOM 680 O O . MET A 1 84 ? -13.414 -5.374 4.223 1.00 97.69 84 MET A O 1
ATOM 684 N N . LEU A 1 85 ? -12.427 -6.589 2.611 1.00 97.75 85 LEU A N 1
ATOM 685 C CA . LEU A 1 85 ? -13.475 -7.595 2.511 1.00 97.75 85 LEU A CA 1
ATOM 686 C C . LEU A 1 85 ? -13.410 -8.607 3.663 1.00 97.75 85 LEU A C 1
ATOM 688 O O . LEU A 1 85 ? -14.435 -8.908 4.273 1.00 97.75 85 LEU A O 1
ATOM 692 N N . PHE A 1 86 ? -12.221 -9.137 3.967 1.00 98.38 86 PHE A N 1
ATOM 693 C CA . PHE A 1 86 ? -12.087 -10.270 4.889 1.00 98.38 86 PHE A CA 1
ATOM 694 C C . PHE A 1 86 ? -11.800 -9.864 6.336 1.00 98.38 86 PHE A C 1
ATOM 696 O O . PHE A 1 86 ? -12.414 -10.400 7.262 1.00 98.38 86 PHE A O 1
ATOM 703 N N . ILE A 1 87 ? -10.879 -8.923 6.563 1.00 98.50 87 ILE A N 1
ATOM 704 C CA . ILE A 1 87 ? -10.374 -8.654 7.916 1.00 98.50 87 ILE A CA 1
ATOM 705 C C . ILE A 1 87 ? -11.431 -7.999 8.821 1.00 98.50 87 ILE A C 1
ATOM 707 O O . ILE A 1 87 ? -11.595 -8.479 9.943 1.00 98.50 87 ILE A O 1
ATOM 711 N N . PRO A 1 88 ? -12.202 -6.976 8.392 1.00 98.25 88 PRO A N 1
ATOM 712 C CA . PRO A 1 88 ? -13.221 -6.376 9.255 1.00 98.25 88 PRO A CA 1
ATOM 713 C C . PRO A 1 88 ? -14.321 -7.370 9.652 1.00 98.25 88 PRO A C 1
ATOM 715 O O . PRO A 1 88 ? -14.804 -7.336 10.783 1.00 98.25 88 PRO A O 1
ATOM 718 N N . ALA A 1 89 ? -14.702 -8.277 8.745 1.00 98.25 89 ALA A N 1
ATOM 719 C CA . ALA A 1 89 ? -15.687 -9.322 9.021 1.00 98.25 89 ALA A CA 1
ATOM 720 C C . ALA A 1 89 ? -15.164 -10.327 10.061 1.00 98.25 89 ALA A C 1
ATOM 722 O O . ALA A 1 89 ? -15.847 -10.627 11.044 1.00 98.25 89 ALA A O 1
ATOM 723 N N . ALA A 1 90 ? -13.922 -10.796 9.889 1.00 98.06 90 ALA A N 1
ATOM 724 C CA . ALA A 1 90 ? -13.265 -11.674 10.852 1.00 98.06 90 ALA A CA 1
ATOM 725 C C . ALA A 1 90 ? -13.112 -10.995 12.223 1.00 98.06 90 ALA A C 1
ATOM 727 O O . ALA A 1 90 ? -13.429 -11.591 13.254 1.00 98.06 90 ALA A O 1
ATOM 728 N N . ALA A 1 91 ? -12.691 -9.729 12.238 1.00 98.25 91 ALA A N 1
ATOM 729 C CA . ALA A 1 91 ? -12.530 -8.947 13.455 1.00 98.25 91 ALA A CA 1
ATOM 730 C C . ALA A 1 91 ? -13.848 -8.773 14.213 1.00 98.25 91 ALA A C 1
ATOM 732 O O . ALA A 1 91 ? -13.866 -8.948 15.428 1.00 98.25 91 ALA A O 1
ATOM 733 N N . TYR A 1 92 ? -14.950 -8.490 13.513 1.00 98.12 92 TYR A N 1
ATOM 734 C CA . TYR A 1 92 ? -16.279 -8.410 14.121 1.00 98.12 92 TYR A CA 1
ATOM 735 C C . TYR A 1 92 ? -16.677 -9.726 14.791 1.00 98.12 92 TYR A C 1
ATOM 737 O O . TYR A 1 92 ? -17.011 -9.743 15.979 1.00 98.12 92 TYR A O 1
ATOM 745 N N . SER A 1 93 ? -16.553 -10.842 14.066 1.00 97.62 93 SER A N 1
ATOM 746 C CA . SER A 1 93 ? -16.871 -12.158 14.621 1.00 97.62 93 SER A CA 1
ATOM 747 C C . SER A 1 93 ? -16.006 -12.488 15.840 1.00 97.62 93 SER A C 1
ATOM 749 O O . SER A 1 93 ? -16.511 -13.054 16.808 1.00 97.62 93 SER A O 1
ATOM 751 N N . ILE A 1 94 ? -14.717 -12.142 15.819 1.00 98.06 94 ILE A N 1
ATOM 752 C CA . ILE A 1 94 ? -13.804 -12.370 16.942 1.00 98.06 94 ILE A CA 1
ATOM 753 C C . ILE A 1 94 ? -14.164 -11.487 18.132 1.00 98.06 94 ILE A C 1
ATOM 755 O O . ILE A 1 94 ? -14.344 -12.006 19.234 1.00 98.06 94 ILE A O 1
ATOM 759 N N . ALA A 1 95 ? -14.301 -10.179 17.918 1.00 97.44 95 ALA A N 1
ATOM 760 C CA . ALA A 1 95 ? -14.522 -9.199 18.974 1.00 97.44 95 ALA A CA 1
ATOM 761 C C . ALA A 1 95 ? -15.760 -9.528 19.816 1.00 97.44 95 ALA A C 1
ATOM 763 O O . ALA A 1 95 ? -15.676 -9.494 21.045 1.00 97.44 95 ALA A O 1
ATOM 764 N N . ARG A 1 96 ? -16.864 -9.926 19.166 1.00 96.62 96 ARG A N 1
ATOM 765 C CA . ARG A 1 96 ? -18.132 -10.255 19.837 1.00 96.62 96 ARG A CA 1
ATOM 766 C C . ARG A 1 96 ? -18.156 -11.633 20.504 1.00 96.62 96 ARG A C 1
ATOM 768 O O . ARG A 1 96 ? -18.912 -11.837 21.448 1.00 96.62 96 ARG A O 1
ATOM 775 N N . ASN A 1 97 ? -17.339 -12.589 20.051 1.00 96.56 97 ASN A N 1
ATOM 776 C CA . ASN A 1 97 ? -17.406 -13.975 20.541 1.00 96.56 97 ASN A CA 1
ATOM 777 C C . ASN A 1 97 ? -16.249 -14.388 21.460 1.00 96.56 97 ASN A C 1
ATOM 779 O O . ASN A 1 97 ? -16.389 -15.360 22.204 1.00 96.56 97 ASN A O 1
ATOM 783 N N . MET A 1 98 ? -15.118 -13.679 21.449 1.00 94.94 98 MET A N 1
ATOM 784 C CA . MET A 1 98 ? -13.916 -14.101 22.183 1.00 94.94 98 MET A CA 1
ATOM 785 C C . MET A 1 98 ? -14.041 -14.050 23.710 1.00 94.94 98 MET A C 1
ATOM 787 O O . MET A 1 98 ? -13.324 -14.779 24.388 1.00 94.94 98 MET A O 1
ATOM 791 N N . SER A 1 99 ? -14.959 -13.249 24.259 1.00 91.56 99 SER A N 1
ATOM 792 C CA . SER A 1 99 ? -15.258 -13.235 25.700 1.00 91.56 99 SER A CA 1
ATOM 793 C C . SER A 1 99 ? -16.052 -14.466 26.151 1.00 91.56 99 SER A C 1
ATOM 795 O O . SER A 1 99 ? -15.887 -14.927 27.276 1.00 91.56 99 SER A O 1
ATOM 797 N N . ARG A 1 100 ? -16.894 -15.022 25.270 1.00 92.25 100 ARG A N 1
ATOM 798 C CA . ARG A 1 100 ? -17.800 -16.144 25.576 1.00 92.25 100 ARG A CA 1
ATOM 799 C C . ARG A 1 100 ? -17.237 -17.499 25.148 1.00 92.25 100 ARG A C 1
ATOM 801 O O . ARG A 1 100 ? -17.557 -18.522 25.743 1.00 92.25 100 ARG A O 1
ATOM 808 N N . ARG A 1 101 ? -16.416 -17.531 24.094 1.00 94.69 101 ARG A N 1
ATOM 809 C CA . ARG A 1 101 ? -15.909 -18.763 23.474 1.00 94.69 101 ARG A CA 1
ATOM 810 C C . ARG A 1 101 ? -14.386 -18.758 23.417 1.00 94.69 101 ARG A C 1
ATOM 812 O O . ARG A 1 101 ? -13.786 -18.026 22.630 1.00 94.69 101 ARG A O 1
ATOM 819 N N . LYS A 1 102 ? -13.763 -19.670 24.175 1.00 95.00 102 LYS A N 1
ATOM 820 C CA . LYS A 1 102 ? -12.296 -19.833 24.236 1.00 95.00 102 LYS A CA 1
ATOM 821 C C . LYS A 1 102 ? -11.648 -19.995 22.857 1.00 95.00 102 LYS A C 1
ATOM 823 O O . LYS A 1 102 ? -10.576 -19.448 22.639 1.00 95.00 102 LYS A O 1
ATOM 828 N N . ALA A 1 103 ? -12.309 -20.679 21.920 1.00 96.81 103 ALA A N 1
ATOM 829 C CA . ALA A 1 103 ? -11.804 -20.876 20.559 1.00 96.81 103 ALA A CA 1
ATOM 830 C C . ALA A 1 103 ? -11.518 -19.552 19.824 1.00 96.81 103 ALA A C 1
ATOM 832 O O . ALA A 1 103 ? -10.471 -19.415 19.201 1.00 96.81 103 ALA A O 1
ATOM 833 N N . PHE A 1 104 ? -12.397 -18.551 19.953 1.00 97.25 104 PHE A N 1
ATOM 834 C CA . PHE A 1 104 ? -12.188 -17.234 19.343 1.00 97.25 104 PHE A CA 1
ATOM 835 C C . PHE A 1 104 ? -11.044 -16.470 20.010 1.00 97.25 104 PHE A C 1
ATOM 837 O O . PHE A 1 104 ? -10.289 -15.790 19.322 1.00 97.25 104 PHE A O 1
ATOM 844 N N . ASN A 1 105 ? -10.886 -16.611 21.329 1.00 96.06 105 ASN A N 1
ATOM 845 C CA . ASN A 1 105 ? -9.762 -16.012 22.041 1.00 96.06 105 ASN A CA 1
ATOM 846 C C . ASN A 1 105 ? -8.425 -16.639 21.620 1.00 96.06 105 ASN A C 1
ATOM 848 O O . ASN A 1 105 ? -7.485 -15.914 21.325 1.00 96.06 105 ASN A O 1
ATOM 852 N N . ILE A 1 106 ? -8.359 -17.972 21.514 1.00 97.56 106 ILE A N 1
ATOM 853 C CA . ILE A 1 106 ? -7.164 -18.690 21.045 1.00 97.56 106 ILE A CA 1
ATOM 854 C C . ILE A 1 106 ? -6.836 -18.299 19.603 1.00 97.56 106 ILE A C 1
ATOM 856 O O . ILE A 1 106 ? -5.694 -17.958 19.312 1.00 97.56 106 ILE A O 1
ATOM 860 N N . MET A 1 107 ? -7.829 -18.301 18.709 1.00 97.12 107 MET A N 1
ATOM 861 C CA . MET A 1 107 ? -7.643 -17.896 17.315 1.00 97.12 107 MET A CA 1
ATOM 862 C C . MET A 1 107 ? -7.120 -16.460 17.218 1.00 97.12 107 MET A C 1
ATOM 864 O O . MET A 1 107 ? -6.154 -16.211 16.504 1.00 97.12 107 MET A O 1
ATOM 868 N N . TYR A 1 108 ? -7.710 -15.529 17.973 1.00 98.06 108 TYR A N 1
ATOM 869 C CA . TYR A 1 108 ? -7.229 -14.153 18.044 1.00 98.06 108 TYR A CA 1
ATOM 870 C C . TYR A 1 108 ? -5.775 -14.086 18.514 1.00 98.06 108 TYR A C 1
ATOM 872 O O . TYR A 1 108 ? -4.954 -13.480 17.832 1.00 98.06 108 TYR A O 1
ATOM 880 N N . SER A 1 109 ? -5.442 -14.752 19.626 1.00 97.38 109 SER A N 1
ATOM 881 C CA . SER A 1 109 ? -4.081 -14.797 20.164 1.00 97.38 109 SER A CA 1
ATOM 882 C C . SER A 1 109 ? -3.077 -15.345 19.149 1.00 97.38 109 SER A C 1
ATOM 884 O O . SER A 1 109 ? -2.040 -14.725 18.941 1.00 97.38 109 SER A O 1
ATOM 886 N N . LEU A 1 110 ? -3.388 -16.453 18.471 1.00 97.00 110 LEU A N 1
ATOM 887 C CA . LEU A 1 110 ? -2.508 -17.040 17.455 1.00 97.00 110 LEU A CA 1
ATOM 888 C C . LEU A 1 110 ? -2.293 -16.108 16.255 1.00 97.00 110 LEU A C 1
ATOM 890 O O . LEU A 1 110 ? -1.171 -15.996 15.770 1.00 97.00 110 LEU A O 1
ATOM 894 N N . LEU A 1 111 ? -3.339 -15.415 15.797 1.00 97.50 111 LEU A N 1
ATOM 895 C CA . LEU A 1 111 ? -3.239 -14.491 14.665 1.00 97.50 111 LEU A CA 1
ATOM 896 C C . LEU A 1 111 ? -2.415 -13.244 15.011 1.00 97.50 111 LEU A C 1
ATOM 898 O O . LEU A 1 111 ? -1.556 -12.853 14.224 1.00 97.50 111 LEU A O 1
ATOM 902 N N . ILE A 1 112 ? -2.624 -12.633 16.184 1.00 96.69 112 ILE A N 1
ATOM 903 C CA . ILE A 1 112 ? -1.877 -11.421 16.568 1.00 96.69 112 ILE A CA 1
ATOM 904 C C . ILE A 1 112 ? -0.431 -11.712 16.980 1.00 96.69 112 ILE A C 1
ATOM 906 O O . ILE A 1 112 ? 0.407 -10.818 16.886 1.00 96.69 112 ILE A O 1
ATOM 910 N N . LEU A 1 113 ? -0.099 -12.948 17.383 1.00 96.94 113 LEU A N 1
ATOM 911 C CA . LEU A 1 113 ? 1.296 -13.346 17.611 1.00 96.94 113 LEU A CA 1
ATOM 912 C C . LEU A 1 113 ? 2.158 -13.150 16.354 1.00 96.94 113 LEU A C 1
ATOM 914 O O . LEU A 1 113 ? 3.355 -12.898 16.473 1.00 96.94 113 LEU A O 1
ATOM 918 N N . GLY A 1 114 ? 1.546 -13.168 15.164 1.00 94.56 114 GLY A N 1
ATOM 919 C CA . GLY A 1 114 ? 2.209 -12.842 13.903 1.00 94.56 114 GLY A CA 1
ATOM 920 C C . GLY A 1 114 ? 2.829 -11.440 13.851 1.00 94.56 114 GLY A C 1
ATOM 921 O O . GLY A 1 114 ? 3.773 -11.247 13.095 1.00 94.56 114 GLY A O 1
ATOM 922 N N . ILE A 1 115 ? 2.382 -10.483 14.680 1.00 95.31 115 ILE A N 1
ATOM 923 C CA . ILE A 1 115 ? 2.995 -9.142 14.782 1.00 95.31 115 ILE A CA 1
ATOM 924 C C . ILE A 1 115 ? 4.461 -9.240 15.238 1.00 95.31 115 ILE A C 1
ATOM 926 O O . ILE A 1 115 ? 5.295 -8.437 14.828 1.00 95.31 115 ILE A O 1
ATOM 930 N N . PHE A 1 116 ? 4.786 -10.236 16.066 1.00 95.31 116 PHE A N 1
ATOM 931 C CA . PHE A 1 116 ? 6.135 -10.438 16.596 1.00 95.31 116 PHE A CA 1
ATOM 932 C C . PHE A 1 116 ? 7.044 -11.231 15.655 1.00 95.31 116 PHE A C 1
ATOM 934 O O . PHE A 1 116 ? 8.225 -11.388 15.957 1.00 95.31 116 PHE A O 1
ATOM 941 N N . VAL A 1 117 ? 6.520 -11.755 14.543 1.00 93.19 117 VAL A N 1
ATOM 942 C CA . VAL A 1 117 ? 7.300 -12.556 13.597 1.00 93.19 117 VAL A CA 1
ATOM 943 C C . VAL A 1 117 ? 7.936 -11.624 12.563 1.00 93.19 117 VAL A C 1
ATOM 945 O O . VAL A 1 117 ? 7.234 -11.121 11.685 1.00 93.19 117 VAL A O 1
ATOM 948 N N . PRO A 1 118 ? 9.260 -11.389 12.610 1.00 94.06 118 PRO A N 1
ATOM 949 C CA . PRO A 1 118 ? 9.926 -10.597 11.586 1.00 94.06 118 PRO A CA 1
ATOM 950 C C . PRO A 1 118 ? 9.883 -11.333 10.243 1.00 94.06 118 PRO A C 1
ATOM 952 O O . PRO A 1 118 ? 10.232 -12.514 10.149 1.00 94.06 118 PRO A O 1
ATOM 955 N N . PHE A 1 119 ? 9.500 -10.620 9.183 1.00 89.81 119 PHE A N 1
ATOM 956 C CA . PHE A 1 119 ? 9.368 -11.179 7.834 1.00 89.81 119 PHE A CA 1
ATOM 957 C C . PHE A 1 119 ? 10.643 -11.900 7.353 1.00 89.81 119 PHE A C 1
ATOM 959 O O . PHE A 1 119 ? 10.569 -12.926 6.678 1.00 89.81 119 PHE A O 1
ATOM 966 N N . GLN A 1 120 ? 11.820 -11.421 7.761 1.00 92.94 120 GLN A N 1
ATOM 967 C CA . GLN A 1 120 ? 13.122 -11.977 7.387 1.00 92.94 120 GLN A CA 1
ATOM 968 C C . GLN A 1 120 ? 13.284 -13.454 7.786 1.00 92.94 120 GLN A C 1
ATOM 970 O O . GLN A 1 120 ? 13.939 -14.203 7.067 1.00 92.94 120 GLN A O 1
ATOM 975 N N . VAL A 1 121 ? 12.658 -13.898 8.884 1.00 94.12 121 VAL A N 1
ATOM 976 C CA . VAL A 1 121 ? 12.755 -15.291 9.368 1.00 94.12 121 VAL A CA 1
ATOM 977 C C . VAL A 1 121 ? 12.015 -16.269 8.452 1.00 94.12 121 VAL A C 1
ATOM 979 O O . VAL A 1 121 ? 12.404 -17.427 8.322 1.00 94.12 121 VAL A O 1
ATOM 982 N N . ILE A 1 122 ? 10.966 -15.804 7.781 1.00 93.25 122 ILE A N 1
ATOM 983 C CA . ILE A 1 122 ? 10.087 -16.627 6.938 1.00 93.25 122 ILE A CA 1
ATOM 984 C C . ILE A 1 122 ? 10.264 -16.349 5.442 1.00 93.25 122 ILE A C 1
ATOM 986 O O . ILE A 1 122 ? 9.624 -17.002 4.619 1.00 93.25 122 ILE A O 1
ATOM 990 N N . MET A 1 123 ? 11.165 -15.430 5.091 1.00 94.25 123 MET A N 1
ATOM 991 C CA . MET A 1 123 ? 11.386 -14.925 3.738 1.00 94.25 123 MET A CA 1
ATOM 992 C C . MET A 1 123 ? 11.731 -16.027 2.723 1.00 94.25 123 MET A C 1
ATOM 994 O O . MET A 1 123 ? 11.129 -16.103 1.651 1.00 94.25 123 MET A O 1
ATOM 998 N N . ILE A 1 124 ? 12.678 -16.913 3.050 1.00 94.81 124 ILE A N 1
ATOM 999 C CA . ILE A 1 124 ? 13.067 -18.016 2.155 1.00 94.81 124 ILE A CA 1
ATOM 1000 C C . ILE A 1 124 ? 11.956 -19.079 2.078 1.00 94.81 124 ILE A C 1
ATOM 1002 O O . ILE A 1 124 ? 11.531 -19.392 0.961 1.00 94.81 124 ILE A O 1
ATOM 1006 N N . PRO A 1 125 ? 11.431 -19.613 3.205 1.00 96.31 125 PRO A N 1
ATOM 1007 C CA . PRO A 1 125 ? 10.357 -20.603 3.165 1.00 96.31 125 PRO A CA 1
ATOM 1008 C C . PRO A 1 125 ? 9.129 -20.149 2.379 1.00 96.31 125 PRO A C 1
ATOM 1010 O O . PRO A 1 125 ? 8.625 -20.922 1.562 1.00 96.31 125 PRO A O 1
ATOM 1013 N N . ILE A 1 126 ? 8.669 -18.905 2.573 1.00 95.81 126 ILE A N 1
ATOM 1014 C CA . ILE A 1 126 ? 7.477 -18.414 1.876 1.00 95.81 126 ILE A CA 1
ATOM 1015 C C . ILE A 1 126 ? 7.721 -18.314 0.371 1.00 95.81 126 ILE A C 1
ATOM 1017 O O . ILE A 1 126 ? 6.897 -18.770 -0.414 1.00 95.81 126 ILE A O 1
ATOM 1021 N N . THR A 1 127 ? 8.890 -17.827 -0.047 1.00 95.38 127 THR A N 1
ATOM 1022 C CA . THR A 1 127 ? 9.243 -17.712 -1.470 1.00 95.38 127 THR A CA 1
ATOM 1023 C C . THR A 1 127 ? 9.281 -19.084 -2.147 1.00 95.38 127 THR A C 1
ATOM 1025 O O . THR A 1 127 ? 8.716 -19.275 -3.227 1.00 95.38 127 THR A O 1
ATOM 1028 N N . VAL A 1 128 ? 9.887 -20.076 -1.486 1.00 97.12 128 VAL A N 1
ATOM 1029 C CA . VAL A 1 128 ? 9.921 -21.461 -1.979 1.00 97.12 128 VAL A CA 1
ATOM 1030 C C . VAL A 1 128 ? 8.513 -22.054 -2.040 1.00 97.12 128 VAL A C 1
ATOM 1032 O O . VAL A 1 128 ? 8.164 -22.686 -3.036 1.00 97.12 128 VAL A O 1
ATOM 1035 N N . MET A 1 129 ? 7.693 -21.840 -1.008 1.00 97.75 129 MET A N 1
ATOM 1036 C CA . MET A 1 129 ? 6.309 -22.317 -0.963 1.00 97.75 129 MET A CA 1
ATOM 1037 C C . MET A 1 129 ? 5.481 -21.739 -2.112 1.00 97.75 129 MET A C 1
ATOM 1039 O O . MET A 1 129 ? 4.860 -22.498 -2.852 1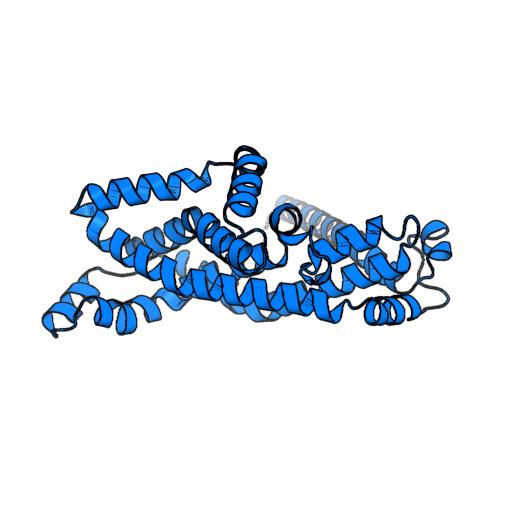.00 97.75 129 MET A O 1
ATOM 1043 N N . MET A 1 130 ? 5.527 -20.424 -2.325 1.00 97.75 130 MET A N 1
ATOM 1044 C CA . MET A 1 130 ? 4.792 -19.767 -3.410 1.00 97.75 130 MET A CA 1
ATOM 1045 C C . MET A 1 130 ? 5.249 -20.248 -4.785 1.00 97.75 130 MET A C 1
ATOM 1047 O O . MET A 1 130 ? 4.417 -20.497 -5.655 1.00 97.75 130 MET A O 1
ATOM 1051 N N . SER A 1 131 ? 6.556 -20.458 -4.973 1.00 95.88 131 SER A N 1
ATOM 1052 C CA . SER A 1 131 ? 7.075 -21.028 -6.218 1.00 95.88 131 SER A CA 1
ATOM 1053 C C . SER A 1 131 ? 6.592 -22.464 -6.443 1.00 95.88 131 SER A C 1
ATOM 1055 O O . SER A 1 131 ? 6.264 -22.806 -7.574 1.00 95.88 131 SER A O 1
ATOM 1057 N N . LYS A 1 132 ? 6.529 -23.301 -5.397 1.00 97.44 132 LYS A N 1
ATOM 1058 C CA . LYS A 1 132 ? 6.031 -24.688 -5.493 1.00 97.44 132 LYS A CA 1
ATOM 1059 C C . LYS A 1 132 ? 4.529 -24.759 -5.764 1.00 97.44 132 LYS A C 1
ATOM 1061 O O . LYS A 1 132 ? 4.089 -25.656 -6.470 1.00 97.44 132 LYS A O 1
ATOM 1066 N N . LEU A 1 133 ? 3.759 -23.816 -5.224 1.00 97.75 133 LEU A N 1
ATOM 1067 C CA . LEU A 1 133 ? 2.317 -23.709 -5.456 1.00 97.75 133 LEU A CA 1
ATOM 1068 C C . LEU A 1 133 ? 1.964 -23.091 -6.820 1.00 97.75 133 LEU A C 1
ATOM 1070 O O . LEU A 1 133 ? 0.786 -22.987 -7.143 1.00 97.75 133 LEU A O 1
ATOM 1074 N N . GLY A 1 134 ? 2.948 -22.638 -7.607 1.00 96.44 134 GLY A N 1
ATOM 1075 C CA . GLY A 1 134 ? 2.686 -21.902 -8.850 1.00 96.44 134 GLY A CA 1
ATOM 1076 C C . GLY A 1 134 ? 2.092 -20.506 -8.620 1.00 96.44 134 GLY A C 1
ATOM 1077 O O . GLY A 1 134 ? 1.535 -19.908 -9.536 1.00 96.44 134 GLY A O 1
ATOM 1078 N N . LEU A 1 135 ? 2.223 -19.970 -7.403 1.00 97.19 135 LEU A N 1
ATOM 1079 C CA . LEU A 1 135 ? 1.725 -18.657 -6.988 1.00 97.19 135 LEU A CA 1
ATOM 1080 C C . LEU A 1 135 ? 2.847 -17.603 -6.938 1.00 97.19 135 LEU A C 1
ATOM 1082 O O . LEU A 1 135 ? 2.700 -16.562 -6.310 1.00 97.19 135 LEU A O 1
ATOM 1086 N N . ALA A 1 136 ? 3.983 -17.837 -7.598 1.00 96.06 136 ALA A N 1
ATOM 1087 C CA . ALA A 1 136 ? 5.022 -16.820 -7.788 1.00 96.06 136 ALA A CA 1
ATOM 1088 C C . ALA A 1 136 ? 4.611 -15.819 -8.889 1.00 96.06 136 ALA A C 1
ATOM 1090 O O . ALA A 1 136 ? 5.198 -15.784 -9.966 1.00 96.06 136 ALA A O 1
ATOM 1091 N N . ASN A 1 137 ? 3.514 -15.100 -8.650 1.00 96.50 137 ASN A N 1
ATOM 1092 C CA . ASN A 1 137 ? 2.888 -14.156 -9.571 1.00 96.50 137 ASN A CA 1
ATOM 1093 C C . ASN A 1 137 ? 2.069 -13.113 -8.789 1.00 96.50 137 ASN A C 1
ATOM 1095 O O . ASN A 1 137 ? 1.990 -13.146 -7.558 1.00 96.50 137 ASN A O 1
ATOM 1099 N N . MET A 1 138 ? 1.426 -12.199 -9.517 1.00 96.88 138 MET A N 1
ATOM 1100 C CA . MET A 1 138 ? 0.608 -11.123 -8.956 1.00 96.88 138 MET A CA 1
ATOM 1101 C C . MET A 1 138 ? -0.471 -11.601 -7.966 1.00 96.88 138 MET A C 1
ATOM 1103 O O . MET A 1 138 ? -0.661 -10.985 -6.919 1.00 96.88 138 MET A O 1
ATOM 1107 N N . TRP A 1 139 ? -1.163 -12.704 -8.260 1.00 97.31 139 TRP A N 1
ATOM 1108 C CA . TRP A 1 139 ? -2.225 -13.232 -7.396 1.00 97.31 139 TRP A CA 1
ATOM 1109 C C . TRP A 1 139 ? -1.672 -13.791 -6.094 1.00 97.31 139 TRP A C 1
ATOM 1111 O O . TRP A 1 139 ? -2.239 -13.561 -5.026 1.00 97.31 139 TRP A O 1
ATOM 1121 N N . GLY A 1 140 ? -0.532 -14.477 -6.167 1.00 98.12 140 GLY A N 1
ATOM 1122 C CA . GLY A 1 140 ? 0.157 -14.924 -4.969 1.00 98.12 140 GLY A CA 1
ATOM 1123 C C . GLY A 1 140 ? 0.634 -13.768 -4.101 1.00 98.12 140 GLY A C 1
ATOM 1124 O O . GLY A 1 140 ? 0.485 -13.833 -2.884 1.00 98.12 140 GLY A O 1
ATOM 1125 N N . LEU A 1 141 ? 1.119 -12.679 -4.704 1.00 98.44 141 LEU A N 1
ATOM 1126 C CA . LEU A 1 141 ? 1.482 -11.476 -3.955 1.00 98.44 141 LEU A CA 1
ATOM 1127 C C . LEU A 1 141 ? 0.272 -10.864 -3.226 1.00 98.44 141 LEU A C 1
ATOM 1129 O O . LEU A 1 141 ? 0.384 -10.536 -2.048 1.00 98.44 141 LEU A O 1
ATOM 1133 N N . ILE A 1 142 ? -0.894 -10.779 -3.876 1.00 98.56 142 ILE A N 1
ATOM 1134 C CA . ILE A 1 142 ? -2.139 -10.289 -3.249 1.00 98.56 142 ILE A CA 1
ATOM 1135 C C . ILE A 1 142 ? -2.542 -11.169 -2.051 1.00 98.56 142 ILE A C 1
ATOM 1137 O O . ILE A 1 142 ? -2.915 -10.654 -0.995 1.00 98.56 142 ILE A O 1
ATOM 1141 N N . ILE A 1 143 ? -2.430 -12.496 -2.181 1.00 98.19 143 ILE A N 1
ATOM 1142 C CA . ILE A 1 143 ? -2.698 -13.441 -1.082 1.00 98.19 143 ILE A CA 1
ATOM 1143 C C . ILE A 1 143 ? -1.725 -13.218 0.080 1.00 98.19 143 ILE A C 1
ATOM 1145 O O . ILE A 1 143 ? -2.138 -13.219 1.243 1.00 98.19 143 ILE A O 1
ATOM 1149 N N . LEU A 1 144 ? -0.440 -13.008 -0.212 1.00 98.12 144 LEU A N 1
ATOM 1150 C CA . LEU A 1 144 ? 0.559 -12.713 0.813 1.00 98.12 144 LEU A CA 1
ATOM 1151 C C . LEU A 1 144 ? 0.277 -11.383 1.507 1.00 98.12 144 LEU A C 1
ATOM 1153 O O . LEU A 1 144 ? 0.342 -11.330 2.731 1.00 98.12 144 LEU A O 1
ATOM 1157 N N . TYR A 1 145 ? -0.103 -10.338 0.770 1.00 98.50 145 TYR A N 1
ATOM 1158 C CA . TYR A 1 145 ? -0.479 -9.059 1.368 1.00 98.50 145 TYR A CA 1
ATOM 1159 C C . TYR A 1 145 ? -1.694 -9.171 2.281 1.00 98.50 145 TYR A C 1
ATOM 1161 O O . TYR A 1 145 ? -1.647 -8.651 3.394 1.00 98.50 145 TYR A O 1
ATOM 1169 N N . LEU A 1 146 ? -2.739 -9.910 1.887 1.00 98.44 146 LEU A N 1
ATOM 1170 C CA . LEU A 1 146 ? -3.832 -10.232 2.808 1.00 98.44 146 LEU A CA 1
ATOM 1171 C C . LEU A 1 146 ? -3.289 -10.937 4.057 1.00 98.44 146 LEU A C 1
ATOM 1173 O O . LEU A 1 146 ? -3.569 -10.507 5.172 1.00 98.44 146 LEU A O 1
ATOM 1177 N N . THR A 1 147 ? -2.502 -11.998 3.871 1.00 97.06 147 THR A N 1
ATOM 1178 C CA . THR A 1 147 ? -1.994 -12.845 4.960 1.00 97.06 147 THR A CA 1
ATOM 1179 C C . THR A 1 147 ? -1.183 -12.041 5.972 1.00 97.06 147 THR A C 1
ATOM 1181 O O . THR A 1 147 ? -1.427 -12.132 7.174 1.00 97.06 147 THR A O 1
ATOM 1184 N N . TYR A 1 148 ? -0.252 -11.213 5.498 1.00 96.81 148 TYR A N 1
ATOM 1185 C CA . TYR A 1 148 ? 0.610 -10.414 6.363 1.00 96.81 148 TYR A CA 1
ATOM 1186 C C . TYR A 1 148 ? -0.071 -9.157 6.912 1.00 96.81 148 TYR A C 1
ATOM 1188 O O . TYR A 1 148 ? 0.355 -8.645 7.944 1.00 96.81 148 TYR A O 1
ATOM 1196 N N . ALA A 1 149 ? -1.162 -8.691 6.300 1.00 97.81 149 ALA A N 1
ATOM 1197 C CA . ALA A 1 149 ? -1.990 -7.639 6.880 1.00 97.81 149 ALA A CA 1
ATOM 1198 C C . ALA A 1 149 ? -2.840 -8.133 8.061 1.00 97.81 149 ALA A C 1
ATOM 1200 O O . ALA A 1 149 ? -3.211 -7.310 8.903 1.00 97.81 149 ALA A O 1
ATOM 1201 N N . ILE A 1 150 ? -3.140 -9.440 8.156 1.00 98.19 150 ILE A N 1
ATOM 1202 C CA . ILE A 1 150 ? -4.008 -10.003 9.206 1.00 98.19 150 ILE A CA 1
ATOM 1203 C C . ILE A 1 150 ? -3.551 -9.621 10.618 1.00 98.19 150 ILE A C 1
ATOM 1205 O O . ILE A 1 150 ? -4.361 -9.004 11.302 1.00 98.19 150 ILE A O 1
ATOM 1209 N N . PRO A 1 151 ? -2.323 -9.908 11.090 1.00 97.69 151 PRO A N 1
ATOM 1210 C CA . PRO A 1 151 ? -1.988 -9.740 12.507 1.00 97.69 151 PRO A CA 1
ATOM 1211 C C . PRO A 1 151 ? -2.238 -8.316 13.023 1.00 97.69 151 PRO A C 1
ATOM 1213 O O . PRO A 1 151 ? -2.969 -8.122 13.996 1.00 97.69 151 PRO A O 1
ATOM 1216 N N . GLN A 1 152 ? -1.705 -7.308 12.326 1.00 97.00 152 GLN A N 1
ATOM 1217 C CA . GLN A 1 152 ? -1.844 -5.902 12.709 1.00 97.00 152 GLN A CA 1
ATOM 1218 C C . GLN A 1 152 ? -3.252 -5.359 12.429 1.00 97.00 152 GLN A C 1
ATOM 1220 O O . GLN A 1 152 ? -3.846 -4.705 13.286 1.00 97.00 152 GLN A O 1
ATOM 1225 N N . THR A 1 153 ? -3.808 -5.617 11.242 1.00 97.44 153 THR A N 1
ATOM 1226 C CA . THR A 1 153 ? -5.108 -5.049 10.849 1.00 97.44 153 THR A CA 1
ATOM 1227 C C . THR A 1 153 ? -6.239 -5.658 11.680 1.00 97.44 153 THR A C 1
ATOM 1229 O O . THR A 1 153 ? -7.137 -4.941 12.119 1.00 97.44 153 THR A O 1
ATOM 1232 N N . LEU A 1 154 ? -6.171 -6.960 11.975 1.00 98.31 154 LEU A N 1
ATOM 1233 C CA . LEU A 1 154 ? -7.121 -7.642 12.853 1.00 98.31 154 LEU A CA 1
ATOM 1234 C C . LEU A 1 154 ? -7.042 -7.105 14.283 1.00 98.31 154 LEU A C 1
ATOM 1236 O O . LEU A 1 154 ? -8.084 -6.837 14.876 1.00 98.31 154 LEU A O 1
ATOM 1240 N N . PHE A 1 155 ? -5.832 -6.909 14.820 1.00 97.62 155 PHE A N 1
ATOM 1241 C CA . PHE A 1 155 ? -5.630 -6.301 16.137 1.00 97.62 155 PHE A CA 1
ATOM 1242 C C . PHE A 1 155 ? -6.305 -4.924 16.233 1.00 97.62 155 PHE A C 1
ATOM 1244 O O . PHE A 1 155 ? -7.068 -4.676 17.169 1.00 97.62 155 PHE A O 1
ATOM 1251 N N . LEU A 1 156 ? -6.095 -4.060 15.231 1.00 96.69 156 LEU A N 1
ATOM 1252 C CA . LEU A 1 156 ? -6.708 -2.731 15.176 1.00 96.69 156 LEU A CA 1
ATOM 1253 C C . LEU A 1 156 ? -8.240 -2.805 15.145 1.00 96.69 156 LEU A C 1
ATOM 1255 O O . LEU A 1 156 ? -8.899 -2.170 15.970 1.00 96.69 156 LEU A O 1
ATOM 1259 N N . TYR A 1 157 ? -8.822 -3.606 14.246 1.00 97.75 157 TYR A N 1
ATOM 1260 C CA . TYR A 1 157 ? -10.280 -3.731 14.164 1.00 97.75 157 TYR A CA 1
ATOM 1261 C C . TYR A 1 157 ? -10.895 -4.340 15.425 1.00 97.75 157 TYR A C 1
ATOM 1263 O O . TYR A 1 157 ? -11.901 -3.823 15.904 1.00 97.75 157 TYR A O 1
ATOM 1271 N N . VAL A 1 158 ? -10.316 -5.409 15.985 1.00 97.62 158 VAL A N 1
ATOM 1272 C CA . VAL A 1 158 ? -10.842 -6.038 17.209 1.00 97.62 158 VAL A CA 1
ATOM 1273 C C . VAL A 1 158 ? -10.796 -5.054 18.377 1.00 97.62 158 VAL A C 1
ATOM 1275 O O . VAL A 1 158 ? -11.786 -4.927 19.097 1.00 97.62 158 VAL A O 1
ATOM 1278 N N . GLY A 1 159 ? -9.683 -4.331 18.544 1.00 95.25 159 GLY A N 1
ATOM 1279 C CA . GLY A 1 159 ? -9.556 -3.293 19.568 1.00 95.25 159 GLY A CA 1
ATOM 1280 C C . GLY A 1 159 ? -10.607 -2.194 19.407 1.00 95.25 159 GLY A C 1
ATOM 1281 O O . GLY A 1 159 ? -11.309 -1.867 20.361 1.00 95.25 159 GLY A O 1
ATOM 1282 N N . TYR A 1 160 ? -10.785 -1.678 18.191 1.00 94.62 160 TYR A N 1
ATOM 1283 C CA . TYR A 1 160 ? -11.754 -0.617 17.916 1.00 94.62 160 TYR A CA 1
ATOM 1284 C C . TYR A 1 160 ? -13.203 -1.061 18.098 1.00 94.62 160 TYR A C 1
ATOM 1286 O O . TYR A 1 160 ? -13.985 -0.339 18.708 1.00 94.62 160 TYR A O 1
ATOM 1294 N N . ILE A 1 161 ? -13.569 -2.256 17.629 1.00 96.56 161 ILE A N 1
ATOM 1295 C CA . ILE A 1 161 ? -14.924 -2.794 17.813 1.00 96.56 161 ILE A CA 1
ATOM 1296 C C . ILE A 1 161 ? -15.239 -2.913 19.305 1.00 96.56 161 ILE A C 1
ATOM 1298 O O . ILE A 1 161 ? -16.290 -2.456 19.741 1.00 96.56 161 ILE A O 1
ATOM 1302 N N . LYS A 1 162 ? -14.305 -3.444 20.102 1.00 95.25 162 LYS A N 1
ATOM 1303 C CA . LYS A 1 162 ? -14.491 -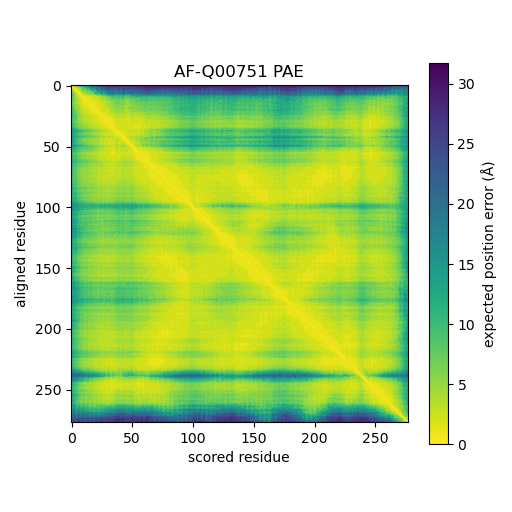3.579 21.552 1.00 95.25 162 LYS A CA 1
ATOM 1304 C C . LYS A 1 162 ? -14.592 -2.246 22.289 1.00 95.25 162 LYS A C 1
ATOM 1306 O O . LYS A 1 162 ? -15.348 -2.151 23.247 1.00 95.25 162 LYS A O 1
ATOM 1311 N N . LEU A 1 163 ? -13.807 -1.248 21.888 1.00 93.44 163 LEU A N 1
ATOM 1312 C CA . LEU A 1 163 ? -13.728 0.030 22.600 1.00 93.44 163 LEU A CA 1
ATOM 1313 C C . LEU A 1 163 ? -14.783 1.042 22.139 1.00 93.44 163 LEU A C 1
ATOM 1315 O O . LEU A 1 163 ? -15.216 1.877 22.925 1.00 93.44 163 LEU A O 1
ATOM 1319 N N . SER A 1 164 ? -15.159 1.017 20.859 1.00 91.25 164 SER A N 1
ATOM 1320 C CA . SER A 1 164 ? -15.933 2.089 20.218 1.00 91.25 164 SER A CA 1
ATOM 1321 C C . SER A 1 164 ? -17.306 1.661 19.701 1.00 91.25 164 SER A C 1
ATOM 1323 O O . SER A 1 164 ? -18.102 2.538 19.370 1.00 91.25 164 SER A O 1
ATOM 1325 N N . VAL A 1 165 ? -17.614 0.360 19.634 1.00 93.50 165 VAL A N 1
ATOM 1326 C CA . VAL A 1 165 ? -18.907 -0.135 19.130 1.00 93.50 165 VAL A CA 1
ATOM 1327 C C . VAL A 1 165 ? -19.647 -0.900 20.238 1.00 93.50 165 VAL A C 1
ATOM 1329 O O . VAL A 1 165 ? -19.319 -2.061 20.501 1.00 93.50 165 VAL A O 1
ATOM 1332 N N . PRO A 1 166 ? -20.661 -0.293 20.886 1.00 94.88 166 PRO A N 1
ATOM 1333 C CA . PRO A 1 166 ? -21.425 -0.937 21.958 1.00 94.88 166 PRO A CA 1
ATOM 1334 C C . PRO A 1 166 ? -22.058 -2.266 21.529 1.00 94.88 166 PRO A C 1
ATOM 1336 O O . PRO A 1 166 ? -22.547 -2.373 20.405 1.00 94.88 166 PRO A O 1
ATOM 1339 N N . ASP A 1 167 ? -22.081 -3.260 22.424 1.00 94.94 167 ASP A N 1
ATOM 1340 C CA . ASP A 1 167 ? -22.764 -4.548 22.192 1.00 94.94 167 ASP A CA 1
ATOM 1341 C C . ASP A 1 167 ? -24.292 -4.377 22.052 1.00 94.94 167 ASP A C 1
ATOM 1343 O O . ASP A 1 167 ? -24.941 -5.159 21.363 1.00 94.94 167 ASP A O 1
ATOM 1347 N N . SER A 1 168 ? -24.865 -3.314 22.630 1.00 95.94 168 SER A N 1
ATOM 1348 C CA . SER A 1 168 ? -26.306 -3.025 22.571 1.00 95.94 168 SER A CA 1
ATOM 1349 C C . SER A 1 168 ? -26.840 -2.806 21.151 1.00 95.94 168 SER A C 1
ATOM 1351 O O . SER A 1 168 ? -28.033 -2.964 20.914 1.00 95.94 168 SER A O 1
ATOM 1353 N N . LEU A 1 169 ? -25.977 -2.464 20.189 1.00 94.88 169 LEU A N 1
ATOM 1354 C CA . LEU A 1 169 ? -26.362 -2.357 18.780 1.00 94.88 169 LEU A CA 1
ATOM 1355 C C . LEU A 1 169 ? -26.633 -3.724 18.156 1.00 94.88 169 LEU A C 1
ATOM 1357 O O . LEU A 1 169 ? -27.536 -3.861 17.333 1.00 94.88 169 LEU A O 1
ATOM 1361 N N . ASP A 1 170 ? -25.855 -4.731 18.548 1.00 95.94 170 ASP A N 1
ATOM 1362 C CA . ASP A 1 170 ? -26.058 -6.108 18.120 1.00 95.94 170 ASP A CA 1
ATOM 1363 C C . ASP A 1 170 ? -27.345 -6.680 18.727 1.00 95.94 170 ASP A C 1
ATOM 1365 O O . ASP A 1 170 ? -28.077 -7.384 18.036 1.00 95.94 170 ASP A O 1
ATOM 1369 N N . GLU A 1 171 ? -27.627 -6.347 19.991 1.00 95.50 171 GLU A N 1
ATOM 1370 C CA . GLU A 1 171 ? -28.846 -6.744 20.707 1.00 95.50 171 GLU A CA 1
ATOM 1371 C C . GLU A 1 171 ? -30.094 -6.084 20.112 1.00 95.50 171 GLU A C 1
ATOM 1373 O O . GLU A 1 171 ? -31.074 -6.771 19.840 1.00 95.50 171 GLU A O 1
ATOM 1378 N N . ALA A 1 172 ? -30.049 -4.776 19.838 1.00 97.38 172 ALA A N 1
ATOM 1379 C CA . ALA A 1 172 ? -31.153 -4.061 19.199 1.00 97.38 172 ALA A CA 1
ATOM 1380 C C . ALA A 1 172 ? -31.461 -4.623 17.802 1.00 97.38 172 ALA A C 1
ATOM 1382 O O . ALA A 1 172 ? -32.612 -4.905 17.488 1.00 97.38 172 ALA A O 1
ATOM 1383 N N . ALA A 1 173 ? -30.428 -4.866 16.988 1.00 96.69 173 ALA A N 1
ATOM 1384 C CA . ALA A 1 173 ? -30.604 -5.459 15.666 1.00 96.69 173 ALA A CA 1
ATOM 1385 C C . ALA A 1 173 ? -31.183 -6.884 15.733 1.00 96.69 173 ALA A C 1
ATOM 1387 O O . ALA A 1 173 ? -31.976 -7.266 14.877 1.00 96.69 173 ALA A O 1
ATOM 1388 N N . GLU A 1 174 ? -30.804 -7.668 16.746 1.00 96.62 174 GLU A N 1
ATOM 1389 C CA . GLU A 1 174 ? -31.350 -9.009 16.977 1.00 96.62 174 GLU A CA 1
ATOM 1390 C C . GLU A 1 174 ? -32.822 -8.967 17.419 1.00 96.62 174 GLU A C 1
ATOM 1392 O O . GLU A 1 174 ? -33.614 -9.775 16.936 1.00 96.62 174 GLU A O 1
ATOM 1397 N N . ILE A 1 175 ? -33.211 -7.996 18.255 1.00 97.25 175 ILE A N 1
ATOM 1398 C CA . ILE A 1 175 ? -34.615 -7.744 18.631 1.00 97.25 175 ILE A CA 1
ATOM 1399 C C . ILE A 1 175 ? -35.455 -7.363 17.400 1.00 97.25 175 ILE A C 1
ATOM 1401 O O . ILE A 1 175 ? -36.576 -7.847 17.255 1.00 97.25 175 ILE A O 1
ATOM 1405 N N . ASP A 1 176 ? -34.890 -6.579 16.478 1.00 97.12 176 ASP A N 1
ATOM 1406 C CA . ASP A 1 176 ? -35.520 -6.213 15.199 1.00 97.12 176 ASP A CA 1
ATOM 1407 C C . ASP A 1 176 ? -35.511 -7.359 14.159 1.00 97.12 176 ASP A C 1
ATOM 1409 O O . ASP A 1 176 ? -35.981 -7.192 13.030 1.00 97.12 176 ASP A O 1
ATOM 1413 N N . GLY A 1 177 ? -34.973 -8.533 14.508 1.00 96.94 177 GLY A N 1
ATOM 1414 C CA . GLY A 1 177 ? -34.945 -9.717 13.646 1.00 96.94 177 GLY A CA 1
ATOM 1415 C C . GLY A 1 177 ? -33.873 -9.695 12.552 1.00 96.94 177 GLY A C 1
ATOM 1416 O O . GLY A 1 177 ? -33.937 -10.496 11.617 1.00 96.94 177 GLY A O 1
ATOM 1417 N N . ALA A 1 178 ? -32.880 -8.804 12.635 1.00 96.94 178 ALA A N 1
ATOM 1418 C CA . ALA A 1 178 ? -31.752 -8.805 11.712 1.00 96.94 178 ALA A CA 1
ATOM 1419 C C . ALA A 1 178 ? -30.801 -9.975 12.009 1.00 96.94 178 ALA A C 1
ATOM 1421 O O . ALA A 1 178 ? -30.363 -10.196 13.140 1.00 96.94 178 ALA A O 1
ATOM 1422 N N . ASP A 1 179 ? -30.423 -10.714 10.966 1.00 96.56 179 ASP A N 1
ATOM 1423 C CA . ASP A 1 179 ? -29.393 -11.739 11.075 1.00 96.56 179 ASP A CA 1
ATOM 1424 C C . ASP A 1 179 ? -27.994 -11.110 11.209 1.00 96.56 179 ASP A C 1
ATOM 1426 O O . ASP A 1 179 ? -27.753 -9.955 10.845 1.00 96.56 179 ASP A O 1
ATOM 1430 N N . LYS A 1 180 ? -27.020 -11.888 11.697 1.00 95.12 180 LYS A N 1
ATOM 1431 C CA . LYS A 1 180 ? -25.667 -11.377 11.985 1.00 95.12 180 LYS A CA 1
ATOM 1432 C C . LYS A 1 180 ? -24.968 -10.785 10.755 1.00 95.12 180 LYS A C 1
ATOM 1434 O O . LYS A 1 180 ? -24.196 -9.836 10.902 1.00 95.12 180 LYS A O 1
ATOM 1439 N N . LEU A 1 181 ? -25.237 -11.297 9.547 1.00 96.88 181 LEU A N 1
ATOM 1440 C CA . LEU A 1 181 ? -24.668 -10.737 8.320 1.00 96.88 181 LEU A CA 1
ATOM 1441 C C . LEU A 1 181 ? -25.303 -9.385 7.969 1.00 96.88 181 LEU A C 1
ATOM 1443 O O . LEU A 1 181 ? -24.581 -8.467 7.567 1.00 96.88 181 LEU A O 1
ATOM 1447 N N . THR A 1 182 ? -26.618 -9.232 8.147 1.00 97.81 182 THR A N 1
ATOM 1448 C CA . THR A 1 182 ? -27.298 -7.941 7.972 1.00 97.81 182 THR A CA 1
ATOM 1449 C C . THR A 1 182 ? -26.824 -6.921 8.999 1.00 97.81 182 THR A C 1
ATOM 1451 O O . THR A 1 182 ? -26.476 -5.806 8.603 1.00 97.81 182 THR A O 1
ATOM 1454 N N . THR A 1 183 ? -26.719 -7.300 10.276 1.00 98.00 183 THR A N 1
ATOM 1455 C CA . THR A 1 183 ? -26.179 -6.439 11.343 1.00 98.00 183 THR A CA 1
ATOM 1456 C C . THR A 1 183 ? -24.768 -5.970 11.002 1.00 98.00 183 THR A C 1
ATOM 1458 O O . THR A 1 183 ? -24.486 -4.770 11.014 1.00 98.00 183 THR A O 1
ATOM 1461 N N . TYR A 1 184 ? -23.890 -6.889 10.590 1.00 97.81 184 TYR A N 1
ATOM 1462 C CA . TYR A 1 184 ? -22.541 -6.535 10.160 1.00 97.81 184 TYR A CA 1
ATOM 1463 C C . TYR A 1 184 ? -22.547 -5.542 8.988 1.00 97.81 184 TYR A C 1
ATOM 1465 O O . TYR A 1 184 ? -21.924 -4.487 9.075 1.00 97.81 184 TYR A O 1
ATOM 1473 N N . ARG A 1 185 ? -23.260 -5.847 7.898 1.00 97.81 185 ARG A N 1
ATOM 1474 C CA . ARG A 1 185 ? -23.214 -5.046 6.662 1.00 97.81 185 ARG A CA 1
ATOM 1475 C C . ARG A 1 185 ? -23.869 -3.675 6.794 1.00 97.81 185 ARG A C 1
ATOM 1477 O O . ARG A 1 185 ? -23.370 -2.717 6.211 1.00 97.81 185 ARG A O 1
ATOM 1484 N N . LYS A 1 186 ? -25.000 -3.586 7.498 1.00 97.31 186 LYS A N 1
ATOM 1485 C CA . LYS A 1 186 ? -25.815 -2.363 7.556 1.00 97.31 186 LYS A CA 1
ATOM 1486 C C . LYS A 1 186 ? -25.502 -1.476 8.756 1.00 97.31 186 LYS A C 1
ATOM 1488 O O . LYS A 1 186 ? -25.730 -0.275 8.665 1.00 97.31 186 LYS A O 1
ATOM 1493 N N . ILE A 1 187 ? -24.985 -2.040 9.848 1.00 97.06 187 ILE A N 1
ATOM 1494 C CA . ILE A 1 187 ? -24.772 -1.308 11.105 1.00 97.06 187 ILE A CA 1
ATOM 1495 C C . ILE A 1 187 ? -23.281 -1.237 11.418 1.00 97.06 187 ILE A C 1
ATOM 1497 O O . ILE A 1 187 ? -22.694 -0.157 11.402 1.00 97.06 187 ILE A O 1
ATOM 1501 N N . ILE A 1 188 ? -22.643 -2.387 11.639 1.00 96.94 188 ILE A N 1
ATOM 1502 C CA . ILE A 1 188 ? -21.274 -2.421 12.165 1.00 96.94 188 ILE A CA 1
ATOM 1503 C C . ILE A 1 188 ? -20.275 -1.878 11.142 1.00 96.94 188 ILE A C 1
ATOM 1505 O O . ILE A 1 188 ? -19.511 -0.973 11.458 1.00 96.94 188 ILE A O 1
ATOM 1509 N N . PHE A 1 189 ? -20.292 -2.370 9.904 1.00 97.25 189 PHE A N 1
ATOM 1510 C CA . PHE A 1 189 ? -19.345 -1.955 8.870 1.00 97.25 189 PHE A CA 1
ATOM 1511 C C . PHE A 1 189 ? -19.401 -0.434 8.602 1.00 97.25 189 PHE A C 1
ATOM 1513 O O . PHE A 1 189 ? -18.365 0.219 8.709 1.00 97.25 189 PHE A O 1
ATOM 1520 N N . PRO A 1 190 ? -20.569 0.213 8.401 1.00 95.31 190 PRO A N 1
ATOM 1521 C CA . PRO A 1 190 ? -20.632 1.674 8.284 1.00 95.31 190 PRO A CA 1
ATOM 1522 C C . PRO A 1 190 ? -20.146 2.448 9.517 1.00 95.31 190 PRO A C 1
ATOM 1524 O O . PRO A 1 190 ? -19.660 3.570 9.370 1.00 95.31 190 PRO A O 1
ATOM 1527 N N . MET A 1 191 ? -20.261 1.884 10.722 1.00 92.75 191 MET A N 1
ATOM 1528 C CA . MET A 1 191 ? -19.738 2.505 11.943 1.00 92.75 191 MET A CA 1
ATOM 1529 C C . MET A 1 191 ? -18.214 2.424 12.051 1.00 92.75 191 MET A C 1
ATOM 1531 O O . MET A 1 191 ? -17.595 3.274 12.687 1.00 92.75 191 MET A O 1
ATOM 1535 N N . LEU A 1 192 ? -17.590 1.456 11.380 1.00 94.00 192 LEU A N 1
ATOM 1536 C CA . LEU A 1 192 ? -16.139 1.295 11.343 1.00 94.00 192 LEU A CA 1
ATOM 1537 C C . LEU A 1 192 ? -15.440 2.259 10.375 1.00 94.00 192 LEU A C 1
ATOM 1539 O O . LEU A 1 192 ? -14.228 2.156 10.216 1.00 94.00 192 LEU A O 1
ATOM 1543 N N . LYS A 1 193 ? -16.145 3.228 9.770 1.00 91.50 193 LYS A N 1
ATOM 1544 C CA . LYS A 1 193 ? -15.584 4.231 8.838 1.00 91.50 193 LYS A CA 1
ATOM 1545 C C . LYS A 1 193 ? -14.246 4.848 9.282 1.00 91.50 193 LYS A C 1
ATOM 1547 O O . LYS A 1 193 ? -13.338 4.881 8.449 1.00 91.50 193 LYS A O 1
ATOM 1552 N N . PRO A 1 194 ? -14.062 5.311 10.538 1.00 89.75 194 PRO A N 1
ATOM 1553 C CA . PRO A 1 194 ? -12.768 5.842 10.966 1.00 89.75 194 PRO A CA 1
ATOM 1554 C C . PRO A 1 194 ? -11.663 4.784 10.907 1.00 89.75 194 PRO A C 1
ATOM 1556 O O . PRO A 1 194 ? -10.577 5.051 10.400 1.00 89.75 194 PRO A O 1
ATOM 1559 N N . MET A 1 195 ? -11.963 3.558 11.343 1.00 92.19 195 MET A N 1
ATOM 1560 C CA . MET A 1 195 ? -11.010 2.453 11.296 1.00 92.19 195 MET A CA 1
ATOM 1561 C C . MET A 1 195 ? -10.734 1.991 9.858 1.00 92.19 195 MET A C 1
ATOM 1563 O O . MET A 1 195 ? -9.587 1.719 9.519 1.00 92.19 195 MET A O 1
ATOM 1567 N N . HIS A 1 196 ? -11.738 1.994 8.977 1.00 93.50 196 HIS A N 1
ATOM 1568 C CA . HIS A 1 196 ? -11.560 1.746 7.545 1.00 93.50 196 HIS A CA 1
ATOM 1569 C C . HIS A 1 196 ? -10.548 2.704 6.930 1.00 93.50 196 HIS A C 1
ATOM 1571 O O . HIS A 1 196 ? -9.644 2.253 6.229 1.00 93.50 196 HIS A O 1
ATOM 1577 N N . ALA A 1 197 ? -10.653 4.001 7.231 1.00 90.69 197 ALA A N 1
ATOM 1578 C CA . ALA A 1 197 ? -9.688 4.986 6.765 1.00 90.69 197 ALA A CA 1
ATOM 1579 C C . ALA A 1 197 ? -8.276 4.677 7.282 1.00 90.69 197 ALA A C 1
ATOM 1581 O O . ALA A 1 197 ? -7.339 4.614 6.488 1.00 90.69 197 ALA A O 1
ATOM 1582 N N . THR A 1 198 ? -8.124 4.412 8.583 1.00 89.94 198 THR A N 1
ATOM 1583 C CA . THR A 1 198 ? -6.829 4.053 9.179 1.00 89.94 198 THR A CA 1
ATOM 1584 C C . THR A 1 198 ? -6.208 2.833 8.500 1.00 89.94 198 THR A C 1
ATOM 1586 O O . THR A 1 198 ? -5.061 2.888 8.059 1.00 89.94 198 THR A O 1
ATOM 1589 N N . THR A 1 199 ? -6.957 1.737 8.364 1.00 92.94 199 THR A N 1
ATOM 1590 C CA . THR A 1 199 ? -6.415 0.493 7.805 1.00 92.94 199 THR A CA 1
ATOM 1591 C C . THR A 1 199 ? -6.192 0.570 6.304 1.00 92.94 199 THR A C 1
ATOM 1593 O O . THR A 1 199 ? -5.250 -0.043 5.814 1.00 92.94 199 THR A O 1
ATOM 1596 N N . LEU A 1 200 ? -7.022 1.324 5.575 1.00 92.69 200 LEU A N 1
ATOM 1597 C CA . LEU A 1 200 ? -6.820 1.570 4.150 1.00 92.69 200 LEU A CA 1
ATOM 1598 C C . LEU A 1 200 ? -5.494 2.292 3.936 1.00 92.69 200 LEU A C 1
ATOM 1600 O O . LEU A 1 200 ? -4.707 1.867 3.105 1.00 92.69 200 LEU A O 1
ATOM 1604 N N . ILE A 1 201 ? -5.220 3.334 4.718 1.00 90.31 201 ILE A N 1
ATOM 1605 C CA . ILE A 1 201 ? -4.014 4.150 4.561 1.00 90.31 201 ILE A CA 1
ATOM 1606 C C . ILE A 1 201 ? -2.763 3.357 4.928 1.00 90.31 201 ILE A C 1
ATOM 1608 O O . ILE A 1 201 ? -1.817 3.337 4.147 1.00 90.31 201 ILE A O 1
ATOM 1612 N N . ILE A 1 202 ? -2.770 2.669 6.074 1.00 91.94 202 ILE A N 1
ATOM 1613 C CA . ILE A 1 202 ? -1.629 1.853 6.514 1.00 91.94 202 ILE A CA 1
ATOM 1614 C C . ILE A 1 202 ? -1.302 0.780 5.467 1.00 91.94 202 ILE A C 1
ATOM 1616 O O . ILE A 1 202 ? -0.156 0.682 5.032 1.00 91.94 202 ILE A O 1
ATOM 1620 N N . ASN A 1 203 ? -2.303 0.009 5.029 1.00 95.38 203 ASN A N 1
ATOM 1621 C CA . ASN A 1 203 ? -2.078 -1.089 4.091 1.00 95.38 203 ASN A CA 1
ATOM 1622 C C . ASN A 1 203 ? -1.773 -0.588 2.671 1.00 95.38 203 ASN A C 1
ATOM 1624 O O . ASN A 1 203 ? -0.864 -1.109 2.038 1.00 95.38 203 ASN A O 1
ATOM 1628 N N . ALA A 1 204 ? -2.457 0.449 2.176 1.00 94.25 204 ALA A N 1
ATOM 1629 C CA . ALA A 1 204 ? -2.179 1.007 0.851 1.00 94.25 204 ALA A CA 1
ATOM 1630 C C . ALA A 1 204 ? -0.763 1.588 0.765 1.00 94.25 204 ALA A C 1
ATOM 1632 O O . ALA A 1 204 ? -0.058 1.334 -0.209 1.00 94.25 204 ALA A O 1
ATOM 1633 N N . LEU A 1 205 ? -0.331 2.340 1.786 1.00 92.38 205 LEU A N 1
ATOM 1634 C CA . LEU A 1 205 ? 1.028 2.875 1.833 1.00 92.38 205 LEU A CA 1
ATOM 1635 C C . LEU A 1 205 ? 2.058 1.755 1.912 1.00 92.38 205 LEU A C 1
ATOM 1637 O O . LEU A 1 205 ? 3.071 1.830 1.223 1.00 92.38 205 LEU A O 1
ATOM 1641 N N . TRP A 1 206 ? 1.809 0.719 2.709 1.00 94.81 206 TRP A N 1
ATOM 1642 C CA . TRP A 1 206 ? 2.712 -0.420 2.764 1.00 94.81 206 TRP A CA 1
ATOM 1643 C C . TRP A 1 206 ? 2.803 -1.138 1.416 1.00 94.81 206 TRP A C 1
ATOM 1645 O O . TRP A 1 206 ? 3.896 -1.215 0.868 1.00 94.81 206 TRP A O 1
ATOM 1655 N N . PHE A 1 207 ? 1.690 -1.602 0.844 1.00 97.31 207 PHE A N 1
ATOM 1656 C CA . PHE A 1 207 ? 1.704 -2.376 -0.404 1.00 97.31 207 PHE A CA 1
ATOM 1657 C C . PHE A 1 207 ? 2.285 -1.582 -1.579 1.00 97.31 207 PHE A C 1
ATOM 1659 O O . PHE A 1 207 ? 2.980 -2.149 -2.415 1.00 97.31 207 PHE A O 1
ATOM 1666 N N . TRP A 1 208 ? 2.053 -0.265 -1.620 1.00 95.75 208 TRP A N 1
ATOM 1667 C CA . TRP A 1 208 ? 2.635 0.603 -2.642 1.00 95.75 208 TRP A CA 1
ATOM 1668 C C . TRP A 1 208 ? 4.160 0.717 -2.529 1.00 95.75 208 TRP A C 1
ATOM 1670 O O . TRP A 1 208 ? 4.856 0.694 -3.543 1.00 95.75 208 TRP A O 1
ATOM 1680 N N . ASN A 1 209 ? 4.674 0.886 -1.305 1.00 94.69 209 ASN A N 1
ATOM 1681 C CA . ASN A 1 209 ? 6.104 1.090 -1.046 1.00 94.69 209 ASN A CA 1
ATOM 1682 C C . ASN A 1 209 ? 6.880 -0.216 -0.886 1.00 94.69 209 ASN A C 1
ATOM 1684 O O . ASN A 1 209 ? 8.107 -0.191 -0.784 1.00 94.69 209 ASN A O 1
ATOM 1688 N N . ASP A 1 210 ? 6.188 -1.348 -0.814 1.00 96.75 210 ASP A N 1
ATOM 1689 C CA . ASP A 1 210 ? 6.841 -2.617 -0.595 1.00 96.75 210 ASP A CA 1
ATOM 1690 C C . ASP A 1 210 ? 7.679 -3.018 -1.812 1.00 96.75 210 ASP A C 1
ATOM 1692 O O . ASP A 1 210 ? 7.258 -2.989 -2.970 1.00 96.75 210 ASP A O 1
ATOM 1696 N N . PHE A 1 211 ? 8.909 -3.398 -1.506 1.00 95.69 211 PHE A N 1
ATOM 1697 C CA . PHE A 1 211 ? 9.912 -3.831 -2.465 1.00 95.69 211 PHE A CA 1
ATOM 1698 C C . PHE A 1 211 ? 10.243 -5.311 -2.272 1.00 95.69 211 PHE A C 1
ATOM 1700 O O . PHE A 1 211 ? 10.493 -6.023 -3.244 1.00 95.69 211 PHE A O 1
ATOM 1707 N N . MET A 1 212 ? 10.228 -5.790 -1.025 1.00 96.38 212 MET A N 1
ATOM 1708 C CA . MET A 1 212 ? 10.852 -7.062 -0.685 1.00 96.38 212 MET A CA 1
ATOM 1709 C C . MET A 1 212 ? 10.010 -8.254 -1.148 1.00 96.38 212 MET A C 1
ATOM 1711 O O . MET A 1 212 ? 10.554 -9.174 -1.754 1.00 96.38 212 MET A O 1
ATOM 1715 N N . LEU A 1 213 ? 8.686 -8.245 -0.934 1.00 97.25 213 LEU A N 1
ATOM 1716 C CA . LEU A 1 213 ? 7.832 -9.316 -1.462 1.00 97.25 213 LEU A CA 1
ATOM 1717 C C . LEU A 1 213 ? 7.781 -9.307 -2.998 1.00 97.25 213 LEU A C 1
ATOM 1719 O O . LEU A 1 213 ? 7.973 -10.377 -3.579 1.00 97.25 213 LEU A O 1
ATOM 1723 N N . PRO A 1 214 ? 7.610 -8.161 -3.689 1.00 97.88 214 PRO A N 1
ATOM 1724 C CA . PRO A 1 214 ? 7.729 -8.111 -5.143 1.00 97.88 214 PRO A CA 1
ATOM 1725 C C . PRO A 1 214 ? 9.054 -8.672 -5.661 1.00 97.88 214 PRO A C 1
ATOM 1727 O O . PRO A 1 214 ? 9.041 -9.468 -6.598 1.00 97.88 214 PRO A O 1
ATOM 1730 N N . LEU A 1 215 ? 10.190 -8.328 -5.042 1.00 96.69 215 LEU A N 1
ATOM 1731 C CA . LEU A 1 215 ? 11.498 -8.861 -5.434 1.00 96.69 215 LEU A CA 1
ATOM 1732 C C . LEU A 1 215 ? 11.538 -10.395 -5.367 1.00 96.69 215 LEU A C 1
ATOM 1734 O O . LEU A 1 215 ? 12.119 -11.049 -6.227 1.00 96.69 215 LEU A O 1
ATOM 1738 N N . LEU A 1 216 ? 10.919 -10.988 -4.353 1.00 96.38 216 LEU A N 1
ATOM 1739 C CA . LEU A 1 216 ? 10.948 -12.436 -4.156 1.00 96.38 216 LEU A CA 1
ATOM 1740 C C . LEU A 1 216 ? 9.945 -13.177 -5.049 1.00 96.38 216 LEU A C 1
ATOM 1742 O O . LEU A 1 216 ? 10.214 -14.292 -5.496 1.00 96.38 216 LEU A O 1
ATOM 1746 N N . ILE A 1 217 ? 8.785 -12.568 -5.295 1.00 97.81 217 ILE A N 1
ATOM 1747 C CA . ILE A 1 217 ? 7.627 -13.230 -5.909 1.00 97.81 217 ILE A CA 1
ATOM 1748 C C . ILE A 1 217 ? 7.493 -12.904 -7.398 1.00 97.81 217 ILE A C 1
ATOM 1750 O O . ILE A 1 217 ? 7.111 -13.779 -8.170 1.00 97.81 217 ILE A O 1
ATOM 1754 N N . LEU A 1 218 ? 7.815 -11.676 -7.809 1.00 97.56 218 LEU A N 1
ATOM 1755 C CA . LEU A 1 218 ? 7.559 -11.159 -9.159 1.00 97.56 218 LEU A CA 1
ATOM 1756 C C . LEU A 1 218 ? 8.827 -11.003 -10.004 1.00 97.56 218 LEU A C 1
ATOM 1758 O O . LEU A 1 218 ? 8.732 -10.884 -11.219 1.00 97.56 218 LEU A O 1
ATOM 1762 N N . ASN A 1 219 ? 10.024 -11.034 -9.408 1.00 95.00 219 ASN A N 1
ATOM 1763 C CA . ASN A 1 219 ? 11.250 -10.660 -10.126 1.00 95.00 219 ASN A CA 1
ATOM 1764 C C . ASN A 1 219 ? 11.654 -11.608 -11.271 1.00 95.00 219 ASN A C 1
ATOM 1766 O O . ASN A 1 219 ? 12.507 -11.256 -12.078 1.00 95.00 219 ASN A O 1
ATOM 1770 N N . LYS A 1 220 ? 11.040 -12.795 -11.368 1.00 92.44 220 LYS A N 1
ATOM 1771 C CA . LYS A 1 220 ? 11.265 -13.735 -12.479 1.00 92.44 220 LYS A CA 1
ATOM 1772 C C . LYS A 1 220 ? 10.689 -13.249 -13.812 1.00 92.44 220 LYS A C 1
ATOM 1774 O O . LYS A 1 220 ? 11.178 -13.678 -14.851 1.00 92.44 220 LYS A O 1
ATOM 1779 N N . ASP A 1 221 ? 9.671 -12.392 -13.782 1.00 93.69 221 ASP A N 1
ATOM 1780 C CA . ASP A 1 221 ? 9.032 -11.836 -14.974 1.00 93.69 221 ASP A CA 1
ATOM 1781 C C . ASP A 1 221 ? 9.015 -10.310 -14.871 1.00 93.69 221 ASP A C 1
ATOM 1783 O O . ASP A 1 221 ? 8.302 -9.735 -14.044 1.00 93.69 221 ASP A O 1
ATOM 1787 N N . SER A 1 222 ? 9.804 -9.648 -15.720 1.00 93.62 222 SER A N 1
ATOM 1788 C CA . SER A 1 222 ? 9.898 -8.190 -15.714 1.00 93.62 222 SER A CA 1
ATOM 1789 C C . SER A 1 222 ? 8.570 -7.512 -16.013 1.00 93.62 222 SER A C 1
ATOM 1791 O O . SER A 1 222 ? 8.301 -6.461 -15.442 1.00 93.62 222 SER A O 1
ATOM 1793 N N . SER A 1 223 ? 7.689 -8.132 -16.803 1.00 95.19 223 SER A N 1
ATOM 1794 C CA . SER A 1 223 ? 6.379 -7.562 -17.134 1.00 95.19 223 SER A CA 1
ATOM 1795 C C . SER A 1 223 ? 5.463 -7.402 -15.913 1.00 95.19 223 SER A C 1
ATOM 1797 O O . SER A 1 223 ? 4.549 -6.577 -15.942 1.00 95.19 223 SER A O 1
ATOM 1799 N N . MET A 1 224 ? 5.730 -8.130 -14.820 1.00 95.25 224 MET A N 1
ATOM 1800 C CA . MET A 1 224 ? 4.946 -8.083 -13.582 1.00 95.25 224 MET A CA 1
ATOM 1801 C C . MET A 1 224 ? 5.514 -7.136 -12.524 1.00 95.25 224 MET A C 1
ATOM 1803 O O . MET A 1 224 ? 4.942 -7.029 -11.440 1.00 95.25 224 MET A O 1
ATOM 1807 N N . TRP A 1 225 ? 6.636 -6.460 -12.779 1.00 97.69 225 TRP A N 1
ATOM 1808 C CA . TRP A 1 225 ? 7.279 -5.652 -11.746 1.00 97.69 225 TRP A CA 1
ATOM 1809 C C . TRP A 1 225 ? 6.379 -4.526 -11.233 1.00 97.69 225 TRP A C 1
ATOM 1811 O O . TRP A 1 225 ? 5.704 -3.835 -11.999 1.00 97.69 225 TRP A O 1
ATOM 1821 N N . THR A 1 226 ? 6.399 -4.335 -9.913 1.00 97.88 226 THR A N 1
ATOM 1822 C CA . THR A 1 226 ? 5.880 -3.130 -9.263 1.00 97.88 226 THR A CA 1
ATOM 1823 C C . THR A 1 226 ? 6.828 -1.961 -9.518 1.00 97.88 226 THR A C 1
ATOM 1825 O O . THR A 1 226 ? 8.005 -2.161 -9.810 1.00 97.88 226 THR A O 1
ATOM 1828 N N . LEU A 1 227 ? 6.349 -0.728 -9.371 1.00 96.81 227 LEU A N 1
ATOM 1829 C CA . LEU A 1 227 ? 7.158 0.477 -9.518 1.00 96.81 227 LEU A CA 1
ATOM 1830 C C . LEU A 1 227 ? 8.431 0.455 -8.642 1.00 96.81 227 LEU A C 1
ATOM 1832 O O . LEU A 1 227 ? 9.496 0.686 -9.213 1.00 96.81 227 LEU A O 1
ATOM 1836 N N . PRO A 1 228 ? 8.403 0.119 -7.332 1.00 96.19 228 PRO A N 1
ATOM 1837 C CA . PRO A 1 228 ? 9.637 0.008 -6.544 1.00 96.19 228 PRO A CA 1
ATOM 1838 C C . PRO A 1 228 ? 10.598 -1.075 -7.050 1.00 96.19 228 PRO A C 1
ATOM 1840 O O . PRO A 1 228 ? 11.812 -0.871 -7.075 1.00 96.19 228 PRO A O 1
ATOM 1843 N N . LEU A 1 229 ? 10.073 -2.222 -7.496 1.00 96.62 229 LEU A N 1
ATOM 1844 C CA . LEU A 1 229 ? 10.894 -3.301 -8.051 1.00 96.62 229 LEU A CA 1
ATOM 1845 C C . LEU A 1 229 ? 11.525 -2.907 -9.390 1.00 96.62 229 LEU A C 1
ATOM 1847 O O . LEU A 1 229 ? 12.695 -3.207 -9.640 1.00 96.62 229 LEU A O 1
ATOM 1851 N N . PHE A 1 230 ? 10.765 -2.210 -10.233 1.00 95.44 230 PHE A N 1
ATOM 1852 C CA . PHE A 1 230 ? 11.269 -1.614 -11.457 1.00 95.44 230 PHE A CA 1
ATOM 1853 C C . PHE A 1 230 ? 12.376 -0.613 -11.140 1.00 95.44 230 PHE A C 1
ATOM 1855 O O . PHE A 1 230 ? 13.460 -0.759 -11.676 1.00 95.44 230 PHE A O 1
ATOM 1862 N N . GLN A 1 231 ? 12.163 0.338 -10.229 1.00 94.56 231 GLN A N 1
ATOM 1863 C CA . GLN A 1 231 ? 13.164 1.343 -9.848 1.00 94.56 231 GLN A CA 1
ATOM 1864 C C . GLN A 1 231 ? 14.488 0.711 -9.378 1.00 94.56 231 GLN A C 1
ATOM 1866 O O . GLN A 1 231 ? 15.570 1.173 -9.757 1.00 94.56 231 GLN A O 1
ATOM 1871 N N . TYR A 1 232 ? 14.408 -0.373 -8.599 1.00 93.25 232 TYR A N 1
ATOM 1872 C CA . TYR A 1 232 ? 15.575 -1.149 -8.176 1.00 93.25 232 TYR A CA 1
ATOM 1873 C C . TYR A 1 232 ? 16.315 -1.777 -9.366 1.00 93.25 232 TYR A C 1
ATOM 1875 O O . TYR A 1 232 ? 17.512 -1.548 -9.546 1.00 93.25 232 TYR A O 1
ATOM 1883 N N . ASN A 1 233 ? 15.604 -2.529 -10.211 1.00 92.62 233 ASN A N 1
ATOM 1884 C CA . ASN A 1 233 ? 16.202 -3.182 -11.376 1.00 92.62 233 ASN A CA 1
ATOM 1885 C C . ASN A 1 233 ? 16.695 -2.175 -12.423 1.00 92.62 233 ASN A C 1
ATOM 1887 O O . ASN A 1 233 ? 17.714 -2.409 -13.061 1.00 92.62 233 ASN A O 1
ATOM 1891 N N . TYR A 1 234 ? 16.011 -1.045 -12.576 1.00 90.56 234 TYR A N 1
ATOM 1892 C CA . TYR A 1 234 ? 16.357 0.033 -13.497 1.00 90.56 234 TYR A CA 1
ATOM 1893 C C . TYR A 1 234 ? 17.696 0.664 -13.111 1.00 90.56 234 TYR A C 1
ATOM 1895 O O . TYR A 1 234 ? 18.583 0.813 -13.947 1.00 90.56 234 TYR A O 1
ATOM 1903 N N . SER A 1 235 ? 17.901 0.906 -11.815 1.00 84.75 235 SER A N 1
ATOM 1904 C CA . SER A 1 235 ? 19.183 1.393 -11.295 1.00 84.75 235 SER A CA 1
ATOM 1905 C C . SER A 1 235 ? 20.318 0.372 -11.457 1.00 84.75 235 SER A C 1
ATOM 1907 O O . SER A 1 235 ? 21.473 0.761 -11.617 1.00 84.75 235 SER A O 1
ATOM 1909 N N . GLY A 1 236 ? 20.003 -0.929 -11.416 1.00 80.38 236 GLY A N 1
ATOM 1910 C CA . GLY A 1 236 ? 20.975 -2.013 -11.586 1.00 80.38 236 GLY A CA 1
ATOM 1911 C C . GLY A 1 236 ? 21.329 -2.329 -13.044 1.00 80.38 236 GLY A C 1
ATOM 1912 O O . GLY A 1 236 ? 22.486 -2.601 -13.340 1.00 80.38 236 GLY A O 1
ATOM 1913 N N . GLN A 1 237 ? 20.366 -2.292 -13.970 1.00 72.00 237 GLN A N 1
ATOM 1914 C CA . GLN A 1 237 ? 20.596 -2.604 -15.388 1.00 72.00 237 GLN A CA 1
ATOM 1915 C C . GLN A 1 237 ? 21.432 -1.532 -16.083 1.00 72.00 237 GLN A C 1
ATOM 1917 O O . GLN A 1 237 ? 22.328 -1.850 -16.865 1.00 72.00 237 GLN A O 1
ATOM 1922 N N . TYR A 1 238 ? 21.179 -0.261 -15.773 1.00 62.47 238 TYR A N 1
ATOM 1923 C CA . TYR A 1 238 ? 21.942 0.852 -16.320 1.00 62.47 238 TYR A CA 1
ATOM 1924 C C . TYR A 1 238 ? 23.051 1.263 -15.360 1.00 62.47 238 TYR A C 1
ATOM 1926 O O . TYR A 1 238 ? 23.070 2.401 -14.894 1.00 62.47 238 TYR A O 1
ATOM 1934 N N . PHE A 1 239 ? 23.979 0.345 -15.059 1.00 61.19 239 PHE A N 1
ATOM 1935 C CA . PHE A 1 239 ? 25.202 0.678 -14.324 1.00 61.19 239 PHE A CA 1
ATOM 1936 C C . PHE A 1 239 ? 25.774 1.997 -14.871 1.00 61.19 239 PHE A C 1
ATOM 1938 O O . PHE A 1 239 ? 26.197 2.066 -16.026 1.00 61.19 239 PHE A O 1
ATOM 1945 N N . ASN A 1 240 ? 25.781 3.029 -14.022 1.00 69.44 240 ASN A N 1
ATOM 1946 C CA . ASN A 1 240 ? 26.223 4.401 -14.296 1.00 69.44 240 ASN A CA 1
ATOM 1947 C C . ASN A 1 240 ? 25.232 5.363 -14.975 1.00 69.44 240 ASN A C 1
ATOM 1949 O O . ASN A 1 240 ? 25.667 6.459 -15.296 1.00 69.44 240 ASN A O 1
ATOM 1953 N N . ASP A 1 241 ? 23.945 5.052 -15.163 1.00 84.00 241 ASP A N 1
ATOM 1954 C CA . ASP A 1 241 ? 22.964 6.005 -15.715 1.00 84.00 241 ASP A CA 1
ATOM 1955 C C . ASP A 1 241 ? 21.973 6.530 -14.665 1.00 84.00 241 ASP A C 1
ATOM 1957 O O . ASP A 1 241 ? 20.849 6.051 -14.476 1.00 84.00 241 ASP A O 1
ATOM 1961 N N . TYR A 1 242 ? 22.424 7.548 -13.939 1.00 89.75 242 TYR A N 1
ATOM 1962 C CA . TYR A 1 242 ? 21.693 8.093 -12.801 1.00 89.75 242 TYR A CA 1
ATOM 1963 C C . TYR A 1 242 ? 20.482 8.942 -13.199 1.00 89.75 242 TYR A C 1
ATOM 1965 O O . TYR A 1 242 ? 19.485 8.932 -12.481 1.00 89.75 242 TYR A O 1
ATOM 1973 N N . GLY A 1 243 ? 20.543 9.673 -14.317 1.00 92.75 243 GLY A N 1
ATOM 1974 C CA . GLY A 1 243 ? 19.499 10.631 -14.711 1.00 92.75 243 GLY A CA 1
ATOM 1975 C C . GLY A 1 243 ? 18.102 10.004 -14.819 1.00 92.75 243 GLY A C 1
ATOM 1976 O O . GLY A 1 243 ? 17.190 10.430 -14.101 1.00 92.75 243 GLY A O 1
ATOM 1977 N N . PRO A 1 244 ? 17.919 8.962 -15.650 1.00 92.38 244 PRO A N 1
ATOM 1978 C CA . PRO A 1 244 ? 16.649 8.247 -15.755 1.00 92.38 244 PRO A CA 1
ATOM 1979 C C . PRO A 1 244 ? 16.210 7.608 -14.428 1.00 92.38 244 PRO A C 1
ATOM 1981 O O . PRO A 1 244 ? 15.026 7.633 -14.089 1.00 92.38 244 PRO A O 1
ATOM 1984 N N . SER A 1 245 ? 17.153 7.094 -13.633 1.00 93.06 245 SER A N 1
ATOM 1985 C CA . SER A 1 245 ? 16.865 6.518 -12.312 1.00 93.06 245 SER A CA 1
ATOM 1986 C C . SER A 1 245 ? 16.291 7.568 -11.352 1.00 93.06 245 SER A C 1
ATOM 1988 O O . SER A 1 245 ? 15.250 7.338 -10.737 1.00 93.06 245 SER A O 1
ATOM 1990 N N . PHE A 1 246 ? 16.875 8.770 -11.297 1.00 94.19 246 PHE A N 1
ATOM 1991 C CA . PHE A 1 246 ? 16.321 9.888 -10.528 1.00 94.19 246 PHE A CA 1
ATOM 1992 C C . PHE A 1 246 ? 14.936 10.317 -11.026 1.00 94.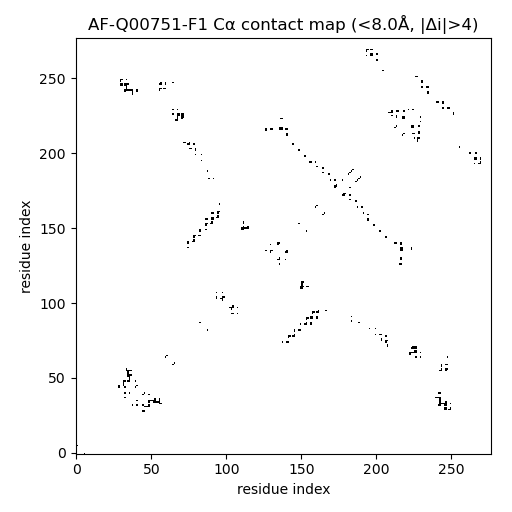19 246 PHE A C 1
ATOM 1994 O O . PHE A 1 246 ? 14.054 10.577 -10.207 1.00 94.19 246 PHE A O 1
ATOM 2001 N N . ALA A 1 247 ? 14.705 10.340 -12.343 1.00 95.69 247 ALA A N 1
ATOM 2002 C CA . ALA A 1 247 ? 13.372 10.589 -12.895 1.00 95.69 247 ALA A CA 1
ATOM 2003 C C . ALA A 1 247 ? 12.355 9.524 -12.442 1.00 95.69 247 ALA A C 1
ATOM 2005 O O . ALA A 1 247 ? 11.226 9.863 -12.085 1.00 95.69 247 ALA A O 1
ATOM 2006 N N . SER A 1 248 ? 12.763 8.252 -12.368 1.00 94.81 248 SER A N 1
ATOM 2007 C CA . SER A 1 248 ? 11.906 7.174 -11.863 1.00 94.81 248 SER A CA 1
ATOM 2008 C C . SER A 1 248 ? 11.529 7.372 -10.389 1.00 94.81 248 SER A C 1
ATOM 2010 O O . SER A 1 248 ? 10.377 7.145 -10.016 1.00 94.81 248 SER A O 1
ATOM 2012 N N . TYR A 1 249 ? 12.446 7.873 -9.553 1.00 94.25 249 TYR A N 1
ATOM 2013 C CA . TYR A 1 249 ? 12.166 8.188 -8.149 1.00 94.25 249 TYR A CA 1
ATOM 2014 C C . TYR A 1 249 ? 11.174 9.341 -8.000 1.00 94.25 249 TYR A C 1
ATOM 2016 O O . TYR A 1 249 ? 10.307 9.284 -7.129 1.00 94.25 249 TYR A O 1
ATOM 2024 N N . ILE A 1 250 ? 11.232 10.344 -8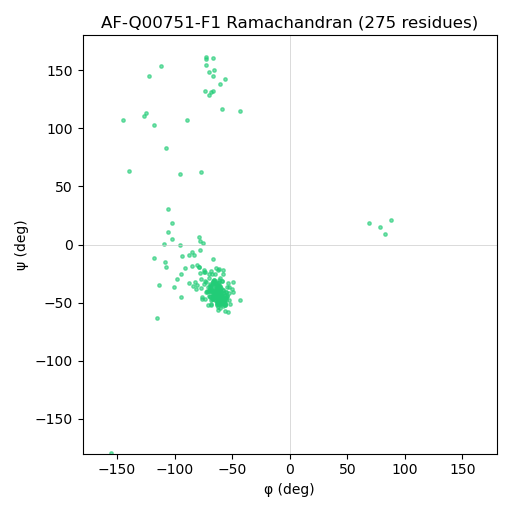.883 1.00 95.50 250 ILE A N 1
ATOM 2025 C CA . ILE A 1 250 ? 10.247 11.434 -8.909 1.00 95.50 250 ILE A CA 1
ATOM 2026 C C . ILE A 1 250 ? 8.836 10.908 -9.171 1.00 95.50 250 ILE A C 1
ATOM 2028 O O . ILE A 1 250 ? 7.909 11.331 -8.481 1.00 95.50 250 ILE A O 1
ATOM 2032 N N . VAL A 1 251 ? 8.662 9.939 -10.077 1.00 94.44 251 VAL A N 1
ATOM 2033 C CA . VAL A 1 251 ? 7.355 9.287 -10.284 1.00 94.44 251 VAL A CA 1
ATOM 2034 C C . VAL A 1 251 ? 6.848 8.663 -8.977 1.00 94.44 251 VAL A C 1
ATOM 2036 O O . VAL A 1 251 ? 5.704 8.898 -8.583 1.00 94.44 251 VAL A O 1
ATOM 2039 N N . GLY A 1 252 ? 7.704 7.940 -8.248 1.00 92.75 252 GLY A N 1
ATOM 2040 C CA . GLY A 1 252 ? 7.355 7.365 -6.943 1.00 92.75 252 GLY A CA 1
ATOM 2041 C C . GLY A 1 252 ? 6.969 8.419 -5.895 1.00 92.75 252 GLY A C 1
ATOM 2042 O O . GLY A 1 252 ? 5.918 8.305 -5.262 1.00 92.75 252 GLY A O 1
ATOM 2043 N N . ILE A 1 253 ? 7.778 9.476 -5.758 1.00 92.31 253 ILE A N 1
ATOM 2044 C CA . ILE A 1 253 ? 7.570 10.571 -4.793 1.00 92.31 253 ILE A CA 1
ATOM 2045 C C . ILE A 1 253 ? 6.276 11.337 -5.081 1.00 92.31 253 ILE A C 1
ATOM 2047 O O . ILE A 1 253 ? 5.502 11.620 -4.162 1.00 92.31 253 ILE A O 1
ATOM 2051 N N . ILE A 1 254 ? 6.017 11.669 -6.347 1.00 92.44 254 ILE A N 1
ATOM 2052 C CA . ILE A 1 254 ? 4.776 12.339 -6.749 1.00 92.44 254 ILE A CA 1
ATOM 2053 C C . ILE A 1 254 ? 3.583 11.458 -6.390 1.00 92.44 254 ILE A C 1
ATOM 2055 O O . ILE A 1 254 ? 2.604 11.954 -5.836 1.00 92.44 254 ILE A O 1
ATOM 2059 N N . THR A 1 255 ? 3.681 10.148 -6.625 1.00 87.94 255 THR A N 1
ATOM 2060 C CA . THR A 1 255 ? 2.571 9.236 -6.346 1.00 87.94 255 THR A CA 1
ATOM 2061 C C . THR A 1 255 ? 2.221 9.193 -4.867 1.00 87.94 255 THR A C 1
ATOM 2063 O O . THR A 1 255 ? 1.067 9.422 -4.504 1.00 87.94 255 THR A O 1
ATOM 2066 N N . ILE A 1 256 ? 3.212 8.963 -3.999 1.00 86.62 256 ILE A N 1
ATOM 2067 C CA . ILE A 1 256 ? 2.960 8.899 -2.556 1.00 86.62 256 ILE A CA 1
ATOM 2068 C C . ILE A 1 256 ? 2.481 10.249 -2.012 1.00 86.62 256 ILE A C 1
ATOM 2070 O O . ILE A 1 256 ? 1.623 10.286 -1.132 1.00 86.62 256 ILE A O 1
ATOM 2074 N N . THR A 1 257 ? 2.962 11.358 -2.580 1.00 86.94 257 THR A N 1
ATOM 2075 C CA . THR A 1 257 ? 2.529 12.711 -2.210 1.00 86.94 257 THR A CA 1
ATOM 2076 C C . THR A 1 257 ? 1.070 12.950 -2.595 1.00 86.94 257 THR A C 1
ATOM 2078 O O . THR A 1 257 ? 0.300 13.428 -1.767 1.00 86.94 257 THR A O 1
ATOM 2081 N N . ILE A 1 258 ? 0.650 12.584 -3.812 1.00 86.38 258 ILE A N 1
ATOM 2082 C CA . ILE A 1 258 ? -0.754 12.689 -4.249 1.00 86.38 258 ILE A CA 1
ATOM 2083 C C . ILE A 1 258 ? -1.654 11.841 -3.347 1.00 86.38 258 ILE A C 1
ATOM 2085 O O . ILE A 1 258 ? -2.657 12.342 -2.838 1.00 86.38 258 ILE A O 1
ATOM 2089 N N . VAL A 1 259 ? -1.276 10.583 -3.100 1.00 80.19 259 VAL A N 1
ATOM 2090 C CA . VAL A 1 259 ? -2.012 9.679 -2.205 1.00 80.19 259 VAL A CA 1
ATOM 2091 C C . VAL A 1 259 ? -2.134 10.301 -0.811 1.00 80.19 259 VAL A C 1
ATOM 2093 O O . VAL A 1 259 ? -3.239 10.434 -0.286 1.00 80.19 259 VAL A O 1
ATOM 2096 N N . TYR A 1 260 ? -1.031 10.774 -0.231 1.00 80.25 260 TYR A N 1
ATOM 2097 C CA . TYR A 1 260 ? -1.043 11.434 1.073 1.00 80.25 260 TYR A CA 1
ATOM 2098 C C . TYR A 1 260 ? -1.962 12.664 1.097 1.00 80.25 260 TYR A C 1
ATOM 2100 O O . TYR A 1 260 ? -2.776 12.798 2.008 1.00 80.25 260 TYR A O 1
ATOM 2108 N N . LEU A 1 261 ? -1.902 13.536 0.086 1.00 85.44 261 LEU A N 1
ATOM 2109 C CA . LEU A 1 261 ? -2.735 14.741 0.019 1.00 85.44 261 LEU A CA 1
ATOM 2110 C C . LEU A 1 261 ? -4.238 14.428 -0.049 1.00 85.44 261 LEU A C 1
ATOM 2112 O O . LEU A 1 261 ? -5.036 15.184 0.513 1.00 85.44 261 LEU A O 1
ATOM 2116 N N . ILE A 1 262 ? -4.616 13.317 -0.691 1.00 81.50 262 ILE A N 1
ATOM 2117 C CA . ILE A 1 262 ? -5.999 12.819 -0.743 1.00 81.50 262 ILE A CA 1
ATOM 2118 C C . ILE A 1 262 ? -6.433 12.291 0.634 1.00 81.50 262 ILE A C 1
ATOM 2120 O O . ILE A 1 262 ? -7.530 12.599 1.110 1.00 81.50 262 ILE A O 1
ATOM 2124 N N . PHE A 1 263 ? -5.574 11.520 1.307 1.00 75.06 263 PHE A N 1
ATOM 2125 C CA . PHE A 1 263 ? -5.942 10.802 2.530 1.00 75.06 263 PHE A CA 1
ATOM 2126 C C . PHE A 1 263 ? -5.692 11.561 3.845 1.00 75.06 263 PHE A C 1
ATOM 2128 O O . PHE A 1 263 ? -6.346 11.249 4.840 1.00 75.06 263 PHE A O 1
ATOM 2135 N N . GLN A 1 264 ? -4.834 12.587 3.874 1.00 76.69 264 GLN A N 1
ATOM 2136 C CA . GLN A 1 264 ? -4.418 13.311 5.092 1.00 76.69 264 GLN A CA 1
ATOM 2137 C C . GLN A 1 264 ? -5.585 13.783 5.976 1.00 76.69 264 GLN A C 1
ATOM 2139 O O . GLN A 1 264 ? -5.518 13.683 7.200 1.00 76.69 264 GLN A O 1
ATOM 2144 N N . LYS A 1 265 ? -6.695 14.237 5.373 1.00 71.94 265 LYS A N 1
ATOM 2145 C CA . LYS A 1 265 ? -7.875 14.719 6.114 1.00 71.94 265 LYS A CA 1
ATOM 2146 C C . LYS A 1 265 ? -8.540 13.606 6.930 1.00 71.94 265 LYS A C 1
ATOM 2148 O O . LYS A 1 265 ? -9.074 13.867 8.003 1.00 71.94 265 LYS A O 1
ATOM 2153 N N . HIS A 1 266 ? -8.473 12.367 6.445 1.00 67.44 266 HIS A N 1
ATOM 2154 C CA . HIS A 1 266 ? -9.049 11.201 7.109 1.00 67.44 266 HIS A CA 1
ATOM 2155 C C . HIS A 1 266 ? -8.128 10.653 8.212 1.00 67.44 266 HIS A C 1
ATOM 2157 O O . HIS A 1 266 ? -8.627 10.198 9.239 1.00 67.44 266 HIS A O 1
ATOM 2163 N N . ILE A 1 267 ? -6.801 10.762 8.045 1.00 60.44 267 ILE A N 1
ATOM 2164 C CA . ILE A 1 267 ? -5.807 10.397 9.077 1.00 60.44 267 ILE A CA 1
ATOM 2165 C C . ILE A 1 267 ? -6.021 11.235 10.342 1.00 60.44 267 ILE A C 1
ATOM 2167 O O . ILE A 1 267 ? -6.082 10.702 11.449 1.00 60.44 267 ILE A O 1
ATOM 2171 N N . ILE A 1 268 ? -6.166 12.552 10.169 1.00 54.28 268 ILE A N 1
ATOM 2172 C CA . ILE A 1 268 ? -6.273 13.511 11.277 1.00 54.28 268 ILE A CA 1
ATOM 2173 C C . ILE A 1 268 ? -7.580 13.305 12.060 1.00 54.28 268 ILE A C 1
ATOM 2175 O O . ILE A 1 268 ? -7.562 13.311 13.290 1.00 54.28 268 ILE A O 1
ATOM 2179 N N . ALA A 1 269 ? -8.693 13.041 11.366 1.00 54.28 269 ALA A N 1
ATOM 2180 C CA . ALA A 1 269 ? -9.998 12.826 11.994 1.00 54.28 269 ALA A CA 1
ATOM 2181 C C . ALA A 1 269 ? -10.068 11.546 12.856 1.00 54.28 269 ALA A C 1
ATOM 2183 O O . ALA A 1 269 ? -10.788 11.507 13.855 1.00 54.28 269 ALA A O 1
ATOM 2184 N N . GLY A 1 270 ? -9.319 10.497 12.491 1.00 50.81 270 GLY A N 1
ATOM 2185 C CA . GLY A 1 270 ? -9.260 9.251 13.264 1.00 50.81 270 GLY A CA 1
ATOM 2186 C C . GLY A 1 270 ? -8.557 9.413 14.616 1.00 50.81 270 GLY A C 1
ATOM 2187 O O . GLY A 1 270 ? -8.993 8.832 15.607 1.00 50.81 270 GLY A O 1
ATOM 2188 N N . MET A 1 271 ? -7.510 10.244 14.678 1.00 47.22 271 MET A N 1
ATOM 2189 C CA . MET A 1 271 ? -6.754 10.501 15.912 1.00 47.22 271 MET A CA 1
ATOM 2190 C C . MET A 1 271 ? -7.485 11.459 16.859 1.00 47.22 271 MET A C 1
ATOM 2192 O O . MET A 1 271 ? -7.467 11.255 18.072 1.00 47.22 271 MET A O 1
ATOM 2196 N N . SER A 1 272 ? -8.167 12.479 16.326 1.00 50.91 272 SER A N 1
ATOM 2197 C CA . SER A 1 272 ? -8.852 13.483 17.151 1.00 50.91 272 SER A CA 1
ATOM 2198 C C . SER A 1 272 ? -10.030 12.912 17.943 1.00 50.91 272 SER A C 1
ATOM 2200 O O . SER A 1 272 ? -10.276 13.349 19.061 1.00 50.91 272 SER A O 1
ATOM 2202 N N . ASN A 1 273 ? -10.734 11.909 17.412 1.00 47.62 273 ASN A N 1
ATOM 2203 C CA . ASN A 1 273 ? -11.897 11.326 18.092 1.00 47.62 273 ASN A CA 1
ATOM 2204 C C . ASN A 1 273 ? -11.528 10.316 19.192 1.00 47.62 273 ASN A C 1
ATOM 2206 O O . ASN A 1 273 ? -12.365 10.024 20.042 1.00 47.62 273 ASN A O 1
ATOM 2210 N N . GLY A 1 274 ? -10.294 9.797 19.197 1.00 43.03 274 GLY A N 1
ATOM 2211 C CA . GLY A 1 274 ? -9.800 8.897 20.245 1.00 43.03 274 GLY A CA 1
ATOM 2212 C C . GLY A 1 274 ? -9.240 9.611 21.479 1.00 43.03 274 GLY A C 1
ATOM 2213 O O . GLY A 1 274 ? -9.127 8.986 22.524 1.00 43.03 274 GLY A O 1
ATOM 2214 N N . ALA A 1 275 ? -8.900 10.902 21.376 1.00 42.28 275 ALA A N 1
ATOM 2215 C CA . ALA A 1 275 ? -8.256 11.660 22.455 1.00 42.28 275 ALA A CA 1
ATOM 2216 C C . ALA A 1 275 ? -9.231 12.429 23.369 1.00 42.28 275 ALA A C 1
ATOM 2218 O O . ALA A 1 275 ? -8.806 12.965 24.387 1.00 42.28 275 ALA A O 1
ATOM 2219 N N . VAL A 1 276 ? -10.519 12.514 23.012 1.00 35.25 276 VAL A N 1
ATOM 2220 C CA . VAL A 1 276 ? -11.525 13.301 23.761 1.00 35.25 276 VAL A CA 1
ATOM 2221 C C . VAL A 1 276 ? -12.481 12.404 24.564 1.00 35.25 276 VAL A C 1
ATOM 2223 O O . VAL A 1 276 ? -13.642 12.749 24.766 1.00 35.25 276 VAL A O 1
ATOM 2226 N N . LYS A 1 277 ? -12.022 11.240 25.033 1.00 37.66 277 LYS A N 1
ATOM 2227 C CA . LYS A 1 277 ? -12.741 10.460 26.050 1.00 37.66 277 LYS A CA 1
ATOM 2228 C C . LYS A 1 277 ? -11.799 9.969 27.132 1.00 37.66 277 LYS A C 1
ATOM 2230 O O . LYS A 1 277 ? -10.758 9.387 26.763 1.00 37.66 277 LYS A O 1
#

Secondary structure (DSSP, 8-state):
--HHHHHHHHHHHHHHHHHHHHHHHHHHHHHHHHTS-HHHHHH-TTSPPSS---HHHHHHHHTTHHHHHHHHHHHHHHHHHHHHHHHHHHHHHHHHHTTT-HHHHHHHHHHHGGGGS-HHHHHHHHHHHHHHTT--SHHHHHHHHHHHHHHHHHHHHHHHHHHHS-THHHHHHHHTT--HHHHIIIIIHHHTHHHHHHHHHHHHHHHHH--HHHHHHTTT-GGG--HHHHHHHHHHHTTT-HHHHHHHHHHHHHHHHHHHHHHHHHHHHHHHTTS--